Protein AF-A0A972RL47-F1 (afdb_monomer)

Secondary structure (DSSP, 8-state):
-HHHHHHHHHHHHHHHHHHHHHHHHS--SS-TTHHHHHTTS------TTSSSSHHHHHHHHHTTSS-TT--TTTHHHHHHHHHHHHT---PPPPHHHHGGGS-EEEEE-TTT-----HHHHH-TT--EE--TTS--EE-TTT-----TTSTT-TT--EEEEETTT------------------SSS----------S--PPPPP-----HHHHT-TT---HHHHHHHHHTT-HHHHHHTTGGG----SHHHHT-TT---HHHHHHHHHHHHHHHHHHHHHHHHHHHHHHHHHHHHHHHHHHHHHHHHHHHHHT--

Mean predicted aligned error: 19.14 Å

Foldseek 3Di:
DVVVVVVVVVVVVVVVVVVVCCVVVVDPPADPQLVQLLVLAPQLCLCQLVDSGSSRQSVCVVVVNDQQQSHLVSAQVSQVVNCVSVVHDRDHRPPVCPVVNQQKFKFFDQVQDQQCCQLCVQQPQSQWDDHRRTGIGGNRLSGRQNCSSQVRRPRNRMDIDGSVVVCPDPPPPPPPPPVPPPPPDDDDPPPDPPVDDDPPPQHDQPPPQQLQVQQPLNFRLVQLQVCLVVVNLVVNVVSVLVSRPLPQPSQVRGPRNDRSSVSSVVSVVVVVVVVVVVVVVVVVVVVVVVVVVVVVVVVVVVVVVVVVVVVVVVD

Structure (mmCIF, N/CA/C/O backbone):
data_AF-A0A972RL47-F1
#
_entry.id   AF-A0A972RL47-F1
#
loop_
_atom_site.group_PDB
_atom_site.id
_atom_site.type_symbol
_atom_site.label_atom_id
_atom_site.label_alt_id
_atom_site.label_comp_id
_atom_site.label_asym_id
_atom_site.label_entity_id
_atom_site.label_seq_id
_atom_site.pdbx_PDB_ins_code
_atom_site.Cartn_x
_atom_site.Cartn_y
_atom_site.Cartn_z
_atom_site.occupancy
_atom_site.B_iso_or_equiv
_atom_site.auth_seq_id
_atom_site.auth_comp_id
_atom_site.auth_asym_id
_atom_site.auth_atom_id
_atom_site.pdbx_PDB_model_num
ATOM 1 N N . MET A 1 1 ? -21.533 26.761 -53.928 1.00 78.56 1 MET A N 1
ATOM 2 C CA . MET A 1 1 ? -21.867 25.496 -53.237 1.00 78.56 1 MET A CA 1
ATOM 3 C C . MET A 1 1 ? -21.019 24.342 -53.756 1.00 78.56 1 MET A C 1
ATOM 5 O O . MET A 1 1 ? -20.284 23.764 -52.973 1.00 78.56 1 MET A O 1
ATOM 9 N N . LEU A 1 2 ? -21.032 24.039 -55.061 1.00 90.62 2 LEU A N 1
ATOM 10 C CA . LEU A 1 2 ? -20.187 22.964 -55.607 1.00 90.62 2 LEU A CA 1
ATOM 11 C C . LEU A 1 2 ? -18.682 23.291 -55.539 1.00 90.62 2 LEU A C 1
ATOM 13 O O . LEU A 1 2 ? -17.880 22.469 -55.113 1.00 90.62 2 LEU A O 1
ATOM 17 N N . SER A 1 3 ? -18.308 24.529 -55.866 1.00 90.44 3 SER A N 1
ATOM 18 C CA . SER A 1 3 ? -16.925 25.022 -55.807 1.00 90.44 3 SER A CA 1
ATOM 19 C C . SER A 1 3 ? -16.321 24.974 -54.398 1.00 90.44 3 SER A C 1
ATOM 21 O O . SER A 1 3 ? -15.174 24.576 -54.236 1.00 90.44 3 SER A O 1
ATOM 23 N N . THR A 1 4 ? -17.097 25.303 -53.364 1.00 93.12 4 THR A N 1
ATOM 24 C CA . THR A 1 4 ? -16.659 25.222 -51.960 1.00 93.12 4 THR A CA 1
ATOM 25 C C . THR A 1 4 ? -16.432 23.783 -51.505 1.00 93.12 4 THR A C 1
ATOM 27 O O . THR A 1 4 ? -15.460 23.517 -50.807 1.00 93.12 4 THR A O 1
ATOM 30 N N . ILE A 1 5 ? -17.281 22.845 -51.939 1.00 94.12 5 ILE A N 1
ATOM 31 C CA . ILE A 1 5 ? -17.119 21.420 -51.622 1.00 94.12 5 ILE A CA 1
ATOM 32 C C . ILE A 1 5 ? -15.830 20.889 -52.259 1.00 94.12 5 ILE A C 1
ATOM 34 O O . ILE A 1 5 ? -15.018 20.288 -51.566 1.00 94.12 5 ILE A O 1
ATOM 38 N N . ILE A 1 6 ? -15.591 21.198 -53.539 1.00 96.06 6 ILE A N 1
ATOM 39 C CA . ILE A 1 6 ? -14.388 20.759 -54.265 1.00 96.06 6 ILE A CA 1
ATOM 40 C C . ILE A 1 6 ? -13.106 21.253 -53.580 1.00 96.06 6 ILE A C 1
ATOM 42 O O . ILE A 1 6 ? -12.172 20.475 -53.387 1.00 96.06 6 ILE A O 1
ATOM 46 N N . VAL A 1 7 ? -13.064 22.524 -53.172 1.00 96.25 7 VAL A N 1
ATOM 47 C CA . VAL A 1 7 ? -11.886 23.108 -52.509 1.00 96.25 7 VAL A CA 1
ATOM 48 C C . VAL A 1 7 ? -11.605 22.435 -51.163 1.00 96.25 7 VAL A C 1
ATOM 50 O O . VAL A 1 7 ? -10.457 22.097 -50.879 1.00 96.25 7 VAL A O 1
ATOM 53 N N . ILE A 1 8 ? -12.639 22.184 -50.353 1.00 95.38 8 ILE A N 1
ATOM 54 C CA . ILE A 1 8 ? -12.482 21.519 -49.050 1.00 95.38 8 ILE A CA 1
ATOM 55 C C . ILE A 1 8 ? -12.015 20.070 -49.232 1.00 95.38 8 ILE A C 1
ATOM 57 O O . ILE A 1 8 ? -11.116 19.625 -48.520 1.00 95.38 8 ILE A O 1
ATOM 61 N N . THR A 1 9 ? -12.568 19.340 -50.206 1.00 95.56 9 THR A N 1
ATOM 62 C CA . THR A 1 9 ? -12.157 17.958 -50.489 1.00 95.56 9 THR A CA 1
ATOM 63 C C . THR A 1 9 ? -10.699 17.881 -50.946 1.00 95.56 9 THR A C 1
ATOM 65 O O . THR A 1 9 ? -9.958 17.023 -50.470 1.00 95.56 9 THR A O 1
ATOM 68 N N . LEU A 1 10 ? -10.249 18.797 -51.810 1.00 96.62 10 LEU A N 1
ATOM 69 C CA . LEU A 1 10 ? -8.854 18.839 -52.264 1.00 96.62 10 LEU A CA 1
ATOM 70 C C . LEU A 1 10 ? -7.881 19.175 -51.128 1.00 96.62 10 LEU A C 1
ATOM 72 O O . LEU A 1 10 ? -6.841 18.529 -51.014 1.00 96.62 10 LEU A O 1
ATOM 76 N N . LEU A 1 11 ? -8.228 20.130 -50.258 1.00 96.44 11 LEU A N 1
ATOM 77 C CA . LEU A 1 11 ? -7.427 20.447 -49.071 1.00 96.44 11 LEU A CA 1
ATOM 78 C C . LEU A 1 11 ? -7.338 19.255 -48.114 1.00 96.44 11 LEU A C 1
ATOM 80 O O . LEU A 1 11 ? -6.252 18.949 -47.631 1.00 96.44 11 LEU A O 1
ATOM 84 N N . ALA A 1 12 ? -8.442 18.542 -47.877 1.00 96.19 12 ALA A N 1
ATOM 85 C CA . ALA A 1 12 ? -8.447 17.360 -47.018 1.00 96.19 12 ALA A CA 1
ATOM 86 C C . ALA A 1 12 ? -7.545 16.240 -47.563 1.00 96.19 12 ALA A C 1
ATOM 88 O O . ALA A 1 12 ? -6.789 15.637 -46.803 1.00 96.19 12 ALA A O 1
ATOM 89 N N . ILE A 1 13 ? -7.571 15.997 -48.879 1.00 96.69 13 ILE A N 1
ATOM 90 C CA . ILE A 1 13 ? -6.686 15.019 -49.529 1.00 96.69 13 ILE A CA 1
ATOM 91 C C . ILE A 1 13 ? -5.225 15.472 -49.429 1.00 96.69 13 ILE A C 1
ATOM 93 O O . ILE A 1 13 ? -4.355 14.676 -49.077 1.00 96.69 13 ILE A O 1
ATOM 97 N N . LEU A 1 14 ? -4.940 16.752 -49.681 1.00 96.81 14 LEU A N 1
ATOM 98 C CA . LEU A 1 14 ? -3.590 17.305 -49.576 1.00 96.81 14 LEU A CA 1
ATOM 99 C C . LEU A 1 14 ? -3.027 17.151 -48.155 1.00 96.81 14 LEU A C 1
ATOM 101 O O . LEU A 1 14 ? -1.952 16.586 -47.980 1.00 96.81 14 LEU A O 1
ATOM 105 N N . PHE A 1 15 ? -3.760 17.576 -47.125 1.00 96.06 15 PHE A N 1
ATOM 106 C CA . PHE A 1 15 ? -3.306 17.422 -45.741 1.00 96.06 15 PHE A CA 1
ATOM 107 C C . PHE A 1 15 ? -3.227 15.955 -45.308 1.00 96.06 15 PHE A C 1
ATOM 109 O O . PHE A 1 15 ? -2.266 15.573 -44.647 1.00 96.06 15 PHE A O 1
ATOM 116 N N . GLY A 1 16 ? -4.180 15.113 -45.717 1.00 95.31 16 GLY A N 1
ATOM 117 C CA . GLY A 1 16 ? -4.156 13.679 -45.423 1.00 95.31 16 GLY A CA 1
ATOM 118 C C . GLY A 1 16 ? -2.941 12.979 -46.035 1.00 95.31 16 GLY A C 1
ATOM 119 O O . GLY A 1 16 ? -2.272 12.191 -45.364 1.00 95.31 16 GLY A O 1
ATOM 120 N N . THR A 1 17 ? -2.604 13.306 -47.286 1.00 94.75 17 THR A N 1
ATOM 121 C CA . THR A 1 17 ? -1.405 12.773 -47.951 1.00 94.75 17 THR A CA 1
ATOM 122 C C . THR A 1 17 ? -0.119 13.276 -47.307 1.00 94.75 17 THR A C 1
ATOM 124 O O . THR A 1 17 ? 0.762 12.464 -47.033 1.00 94.75 17 THR A O 1
ATOM 127 N N . ILE A 1 18 ? -0.027 14.567 -46.973 1.00 94.00 18 ILE A N 1
ATOM 128 C CA . ILE A 1 18 ? 1.124 15.131 -46.253 1.00 94.00 18 ILE A CA 1
ATOM 129 C C . ILE A 1 18 ? 1.314 14.437 -44.900 1.00 94.00 18 ILE A C 1
ATOM 131 O O . ILE A 1 18 ? 2.427 14.019 -44.589 1.00 94.00 18 ILE A O 1
ATOM 135 N N . LEU A 1 19 ? 0.246 14.253 -44.118 1.00 90.75 19 LEU A N 1
ATOM 136 C CA . LEU A 1 19 ? 0.314 13.580 -42.817 1.00 90.75 19 LEU A CA 1
ATOM 137 C C . LEU A 1 19 ? 0.701 12.102 -42.948 1.00 90.75 19 LEU A C 1
ATOM 139 O O . LEU A 1 19 ? 1.511 11.614 -42.167 1.00 90.75 19 LEU A O 1
ATOM 143 N N . THR A 1 20 ? 0.185 11.401 -43.959 1.00 88.88 20 THR A N 1
ATOM 144 C CA . THR A 1 20 ? 0.534 9.992 -44.214 1.00 88.88 20 THR A CA 1
ATOM 145 C C . THR A 1 20 ? 1.999 9.842 -44.631 1.00 88.88 20 THR A C 1
ATOM 147 O O . THR A 1 20 ? 2.696 8.936 -44.170 1.00 88.88 20 THR A O 1
ATOM 150 N N . VAL A 1 21 ? 2.505 10.748 -45.472 1.00 87.50 21 VAL A N 1
ATOM 151 C CA . VAL A 1 21 ? 3.921 10.773 -45.860 1.00 87.50 21 VAL A CA 1
ATOM 152 C C . VAL A 1 21 ? 4.799 11.136 -44.665 1.00 87.50 21 VAL A C 1
ATOM 154 O O . VAL A 1 21 ? 5.800 10.467 -44.437 1.00 87.50 21 VAL A O 1
ATOM 157 N N . ALA A 1 22 ? 4.416 12.127 -43.859 1.0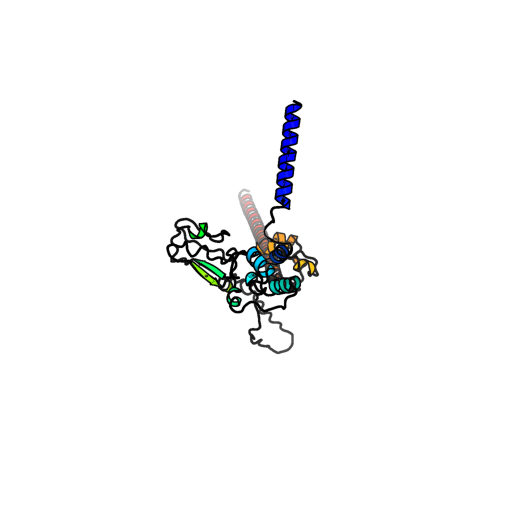0 82.94 22 ALA A N 1
ATOM 158 C CA . ALA A 1 22 ? 5.147 12.494 -42.649 1.00 82.94 22 ALA A CA 1
ATOM 159 C C . ALA A 1 22 ? 5.213 11.324 -41.652 1.00 82.94 22 ALA A C 1
ATOM 161 O O . ALA A 1 22 ? 6.298 10.992 -41.190 1.00 82.94 22 ALA A O 1
ATOM 162 N N . ALA A 1 23 ? 4.099 10.635 -41.396 1.00 73.69 23 ALA A N 1
ATOM 163 C CA . ALA A 1 23 ? 4.042 9.501 -40.471 1.00 73.69 23 ALA A CA 1
ATOM 164 C C . ALA A 1 23 ? 4.842 8.269 -40.939 1.00 73.69 23 ALA A C 1
ATOM 166 O O . ALA A 1 23 ? 5.258 7.462 -40.116 1.00 73.69 23 ALA A O 1
ATOM 167 N N . THR A 1 24 ? 5.059 8.110 -42.250 1.00 75.06 24 THR A N 1
ATOM 168 C CA . THR A 1 24 ? 5.816 6.976 -42.816 1.00 75.06 24 THR A CA 1
ATOM 169 C C . THR A 1 24 ? 7.278 7.302 -43.122 1.00 75.06 24 THR A C 1
ATOM 171 O O . THR A 1 24 ? 8.097 6.389 -43.205 1.00 75.06 24 THR A O 1
ATOM 174 N N . ARG A 1 25 ? 7.627 8.581 -43.315 1.00 74.12 25 ARG A N 1
ATOM 175 C CA . ARG A 1 25 ? 8.983 9.030 -43.683 1.00 74.12 25 ARG A CA 1
ATOM 176 C C . ARG A 1 25 ? 9.750 9.691 -42.544 1.00 74.12 25 ARG A C 1
ATOM 178 O O . ARG A 1 25 ? 10.969 9.774 -42.655 1.00 74.12 25 ARG A O 1
ATOM 185 N N . LEU A 1 26 ? 9.081 10.167 -41.492 1.00 61.72 26 LEU A N 1
ATOM 186 C CA . LEU A 1 26 ? 9.747 10.638 -40.281 1.00 61.72 26 LEU A CA 1
ATOM 187 C C . LEU A 1 26 ? 9.942 9.430 -39.355 1.00 61.72 26 LEU A C 1
ATOM 189 O O . LEU A 1 26 ? 8.959 8.938 -38.799 1.00 61.72 26 LEU A O 1
ATOM 193 N N . PRO A 1 27 ? 11.170 8.904 -39.215 1.00 53.16 27 PRO A N 1
ATOM 194 C CA . PRO A 1 27 ? 11.426 7.806 -38.299 1.00 53.16 27 PRO A CA 1
ATOM 195 C C . PRO A 1 27 ? 11.107 8.271 -36.876 1.00 53.16 27 PRO A C 1
ATOM 197 O O . PRO A 1 27 ? 11.697 9.228 -36.376 1.00 53.16 27 PRO A O 1
ATOM 200 N N . VAL A 1 28 ? 10.170 7.591 -36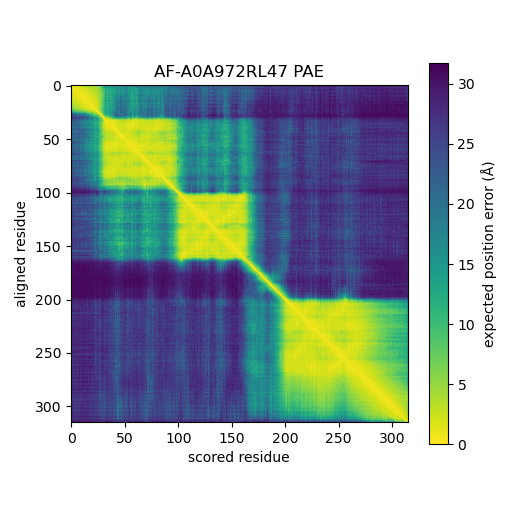.218 1.00 56.38 28 VAL A N 1
ATOM 201 C CA . VAL A 1 28 ? 10.059 7.648 -34.760 1.00 56.38 28 VAL A CA 1
ATOM 202 C C . VAL A 1 28 ? 11.393 7.124 -34.222 1.00 56.38 28 VAL A C 1
ATOM 204 O O . VAL A 1 28 ? 11.835 6.052 -34.630 1.00 56.38 28 VAL A O 1
ATOM 207 N N . ALA A 1 29 ? 12.088 7.914 -33.401 1.00 49.12 29 ALA A N 1
ATOM 208 C CA . ALA A 1 29 ? 13.407 7.564 -32.881 1.00 49.12 29 ALA A CA 1
ATOM 209 C C . ALA A 1 29 ? 13.319 6.262 -32.068 1.00 49.12 29 ALA A C 1
ATOM 211 O O . ALA A 1 29 ? 12.800 6.263 -30.957 1.00 49.12 29 ALA A O 1
ATOM 212 N N . GLY A 1 30 ? 13.746 5.146 -32.661 1.00 54.50 30 GLY A N 1
ATOM 213 C CA . GLY A 1 30 ? 13.706 3.806 -32.076 1.00 54.50 30 GLY A CA 1
ATOM 214 C C . GLY A 1 30 ? 13.306 2.770 -33.124 1.00 54.50 30 GLY A C 1
ATOM 215 O O . GLY A 1 30 ? 12.176 2.748 -33.597 1.00 54.50 30 GLY A O 1
ATOM 216 N N . GLY A 1 31 ? 14.242 1.914 -33.536 1.00 67.56 31 GLY A N 1
ATOM 217 C CA . GLY A 1 31 ? 13.894 0.752 -34.354 1.00 67.56 31 GLY A CA 1
ATOM 218 C C . GLY A 1 31 ? 13.080 -0.272 -33.545 1.00 67.56 31 GLY A C 1
ATOM 219 O O . GLY A 1 31 ? 13.140 -0.260 -32.316 1.00 67.56 31 GLY A O 1
ATOM 220 N N . PRO A 1 32 ? 12.439 -1.266 -34.191 1.00 79.50 32 PRO A N 1
ATOM 221 C CA . PRO A 1 32 ? 11.650 -2.307 -33.511 1.00 79.50 32 PRO A CA 1
ATOM 222 C C . PRO A 1 32 ? 12.462 -3.165 -32.520 1.00 79.50 32 PRO A C 1
ATOM 224 O O . PRO A 1 32 ? 11.910 -3.976 -31.778 1.00 79.50 32 PRO A O 1
ATOM 227 N N . ARG A 1 33 ? 13.795 -3.044 -32.521 1.00 86.19 33 ARG A N 1
ATOM 228 C CA . ARG A 1 33 ? 14.680 -3.629 -31.507 1.00 86.19 33 ARG A CA 1
ATOM 229 C C . ARG A 1 33 ? 14.734 -2.770 -30.238 1.00 86.19 33 ARG A C 1
ATOM 231 O O . ARG A 1 33 ? 14.601 -3.329 -29.159 1.00 86.19 33 ARG A O 1
ATOM 238 N N . VAL A 1 34 ? 14.857 -1.449 -30.374 1.00 90.56 34 VAL A N 1
ATOM 239 C CA . VAL A 1 34 ? 14.890 -0.496 -29.250 1.00 90.56 34 VAL A CA 1
ATOM 240 C C . VAL A 1 34 ? 13.585 -0.558 -28.471 1.00 90.56 34 VAL A C 1
ATOM 242 O O . VAL A 1 34 ? 13.624 -0.716 -27.260 1.00 90.56 34 VAL A O 1
ATOM 245 N N . ASP A 1 35 ? 12.436 -0.534 -29.153 1.00 89.81 35 ASP A N 1
ATOM 246 C CA . ASP A 1 35 ? 11.135 -0.547 -28.469 1.00 89.81 35 ASP A CA 1
ATOM 247 C C . ASP A 1 35 ? 10.912 -1.840 -27.662 1.00 89.81 35 ASP A C 1
ATOM 249 O O . ASP A 1 35 ? 10.296 -1.818 -26.599 1.00 89.81 35 ASP A O 1
ATOM 253 N N . ARG A 1 36 ? 11.447 -2.976 -28.135 1.00 89.25 36 ARG A N 1
ATOM 254 C CA . ARG A 1 36 ? 11.386 -4.250 -27.399 1.00 89.25 36 ARG A CA 1
ATOM 255 C C . ARG A 1 36 ? 12.272 -4.250 -26.158 1.00 89.25 36 ARG A C 1
ATOM 257 O O . ARG A 1 36 ? 11.879 -4.826 -25.153 1.00 89.25 36 ARG A O 1
ATOM 264 N N . ILE A 1 37 ? 13.442 -3.621 -26.234 1.00 93.75 37 ILE A N 1
ATOM 265 C CA . ILE A 1 37 ? 14.350 -3.475 -25.092 1.00 93.75 37 ILE A CA 1
ATOM 266 C C . ILE A 1 37 ? 13.753 -2.498 -24.072 1.00 93.75 37 ILE A C 1
ATOM 268 O O . ILE A 1 37 ? 13.694 -2.812 -22.889 1.00 93.75 37 ILE A O 1
ATOM 272 N N . ASP A 1 38 ? 13.260 -1.345 -24.530 1.00 93.50 38 ASP A N 1
ATOM 273 C CA . ASP A 1 38 ? 12.638 -0.322 -23.684 1.00 93.50 38 ASP A CA 1
ATOM 274 C C . ASP A 1 38 ? 11.441 -0.902 -22.915 1.00 93.50 38 ASP A C 1
ATOM 276 O O . ASP A 1 38 ? 11.330 -0.719 -21.707 1.00 93.50 38 ASP A O 1
ATOM 280 N N . ALA A 1 39 ? 10.609 -1.722 -23.565 1.00 92.31 39 ALA A N 1
ATOM 281 C CA . ALA A 1 39 ? 9.479 -2.390 -22.918 1.00 92.31 39 ALA A CA 1
ATOM 282 C C . ALA A 1 39 ? 9.863 -3.352 -21.773 1.00 92.31 39 ALA A C 1
ATOM 284 O O . ALA A 1 39 ? 9.017 -3.631 -20.924 1.00 92.31 39 ALA A O 1
ATOM 285 N N . LEU A 1 40 ? 11.098 -3.867 -21.749 1.00 92.94 40 LEU A N 1
ATOM 286 C CA . LEU A 1 40 ? 11.600 -4.726 -20.668 1.00 92.94 40 LEU A CA 1
ATOM 287 C C . LEU A 1 40 ? 12.190 -3.930 -19.498 1.00 92.94 40 LEU A C 1
ATOM 289 O O . LEU A 1 40 ? 12.346 -4.471 -18.407 1.00 92.94 40 LEU A O 1
ATOM 293 N N . LEU A 1 41 ? 12.521 -2.655 -19.702 1.00 93.44 41 LEU A N 1
ATOM 294 C CA . LEU A 1 41 ? 13.061 -1.801 -18.649 1.00 93.44 41 LEU A CA 1
ATOM 295 C C . LEU A 1 41 ? 11.961 -1.368 -17.664 1.00 93.44 41 LEU A C 1
ATOM 297 O O . LEU A 1 41 ? 10.796 -1.249 -18.041 1.00 93.44 41 LEU A O 1
ATOM 301 N N . PRO A 1 42 ? 12.309 -1.038 -16.406 1.00 88.38 42 PRO A N 1
ATOM 302 C CA . PRO A 1 42 ? 11.332 -0.707 -15.363 1.00 88.38 42 PRO A CA 1
ATOM 303 C C . PRO A 1 42 ? 10.630 0.651 -15.550 1.00 88.38 42 PRO A C 1
ATOM 305 O O . PRO A 1 42 ? 9.795 1.020 -14.728 1.00 88.38 42 PRO A O 1
ATOM 308 N N . GLN A 1 43 ? 10.968 1.414 -16.598 1.00 91.12 43 GLN A N 1
ATOM 309 C CA . GLN A 1 43 ? 10.348 2.701 -16.952 1.00 91.12 43 GLN A CA 1
ATOM 310 C C . GLN A 1 43 ? 10.369 3.762 -15.833 1.00 91.12 43 GLN A C 1
ATOM 312 O O . GLN A 1 43 ? 9.551 4.678 -15.812 1.00 91.12 43 GLN A O 1
ATOM 317 N N . THR A 1 44 ? 11.334 3.681 -14.910 1.00 83.12 44 THR A N 1
ATOM 318 C CA . THR A 1 44 ? 11.454 4.613 -13.774 1.00 83.12 44 THR A CA 1
ATOM 319 C C . THR A 1 44 ? 12.104 5.947 -14.133 1.00 83.12 44 THR A C 1
ATOM 321 O O . THR A 1 44 ? 12.019 6.883 -13.345 1.00 83.12 44 THR A O 1
ATOM 324 N N . GLN A 1 45 ? 12.775 6.043 -15.288 1.00 85.88 45 GLN A N 1
ATOM 325 C CA . GLN A 1 45 ? 13.490 7.244 -15.751 1.00 85.88 45 GLN A CA 1
ATOM 326 C C . GLN A 1 45 ? 14.465 7.844 -14.716 1.00 85.88 45 GLN A C 1
ATOM 328 O O . GLN A 1 45 ? 14.712 9.045 -14.698 1.00 85.88 45 GLN A O 1
ATOM 333 N N . CYS A 1 46 ? 15.026 7.006 -13.839 1.00 82.62 46 CYS A N 1
ATOM 334 C CA . CYS A 1 46 ? 15.812 7.446 -12.680 1.00 82.62 46 CYS A CA 1
ATOM 335 C C . CYS A 1 46 ? 17.272 7.823 -12.988 1.00 82.62 46 CYS A C 1
ATOM 337 O O . CYS A 1 46 ? 17.933 8.424 -12.148 1.00 82.62 46 CYS A O 1
ATOM 339 N N . GLY A 1 47 ? 17.797 7.417 -14.146 1.00 85.81 47 GLY A N 1
ATOM 340 C CA . GLY A 1 47 ? 19.168 7.697 -14.585 1.00 85.81 47 GLY A CA 1
ATOM 341 C C . GLY A 1 47 ? 20.298 7.055 -13.773 1.00 85.81 47 GLY A C 1
ATOM 342 O O . GLY A 1 47 ? 21.464 7.356 -14.007 1.00 85.81 47 GLY A O 1
ATOM 343 N N . GLN A 1 48 ? 19.986 6.129 -12.862 1.00 82.88 48 GLN A N 1
ATOM 344 C CA . GLN A 1 48 ? 20.984 5.434 -12.031 1.00 82.88 48 GLN A CA 1
ATOM 345 C C . GLN A 1 48 ? 21.978 4.593 -12.847 1.00 82.88 48 GLN A C 1
ATOM 347 O O . GLN A 1 48 ? 23.082 4.332 -12.389 1.00 82.88 48 GLN A O 1
ATOM 352 N N . CYS A 1 49 ? 21.599 4.203 -14.065 1.00 84.94 49 CYS A N 1
ATOM 353 C CA . CYS A 1 49 ? 22.458 3.499 -15.016 1.00 84.94 49 CYS A CA 1
ATOM 354 C C . CYS A 1 49 ? 23.422 4.418 -15.791 1.00 84.94 49 CYS A C 1
ATOM 356 O O . CYS A 1 49 ? 24.114 3.948 -16.687 1.00 84.94 49 CYS A O 1
ATOM 358 N N . GLY A 1 50 ? 23.432 5.730 -15.519 1.00 85.19 50 GLY A N 1
ATOM 359 C CA . GLY A 1 50 ? 24.257 6.714 -16.233 1.00 85.19 50 GLY A CA 1
ATOM 360 C C . GLY A 1 50 ? 23.644 7.257 -17.532 1.00 85.19 50 GLY A C 1
ATOM 361 O O . GLY A 1 50 ? 24.221 8.144 -18.158 1.00 85.19 50 GLY A O 1
ATOM 362 N N . HIS A 1 51 ? 22.460 6.781 -17.929 1.00 90.31 51 HIS A N 1
ATOM 363 C CA . HIS A 1 51 ? 21.712 7.291 -19.083 1.00 90.31 51 HIS A CA 1
ATOM 364 C C . HIS A 1 51 ? 20.588 8.243 -18.657 1.00 90.31 51 HIS A C 1
ATOM 366 O O . HIS A 1 51 ? 20.049 8.128 -17.564 1.00 90.31 51 HIS A O 1
ATOM 372 N N . ALA A 1 52 ? 20.160 9.147 -19.546 1.00 85.44 52 ALA A N 1
ATOM 373 C CA . ALA A 1 52 ? 19.087 10.109 -19.254 1.00 85.44 52 ALA A CA 1
ATOM 374 C C . ALA A 1 52 ? 17.701 9.469 -18.994 1.00 85.44 52 ALA A C 1
ATOM 376 O O . ALA A 1 52 ? 16.785 10.149 -18.542 1.00 85.44 52 ALA A O 1
ATOM 377 N N . GLY A 1 53 ? 17.533 8.174 -19.283 1.00 88.50 53 GLY A N 1
ATOM 378 C CA . GLY A 1 53 ? 16.305 7.418 -19.044 1.00 88.50 53 GLY A CA 1
ATOM 379 C C . GLY A 1 53 ? 16.374 6.002 -19.622 1.00 88.50 53 GLY A C 1
ATOM 380 O O . GLY A 1 53 ? 17.396 5.593 -20.177 1.00 88.50 53 GLY A O 1
ATOM 381 N N . CYS A 1 54 ? 15.264 5.271 -19.531 1.00 92.44 54 CYS A N 1
ATOM 382 C CA . CYS A 1 54 ? 15.108 3.914 -20.049 1.00 92.44 54 CYS A CA 1
ATOM 383 C C . CYS A 1 54 ? 15.273 3.857 -21.573 1.00 92.44 54 CYS A C 1
ATOM 385 O O . CYS A 1 54 ? 16.061 3.048 -22.052 1.00 92.44 54 CYS A O 1
ATOM 387 N N . ARG A 1 55 ? 14.649 4.767 -22.335 1.00 92.88 55 ARG A N 1
ATOM 388 C CA . ARG A 1 55 ? 14.757 4.760 -23.805 1.00 92.88 55 ARG A CA 1
ATOM 389 C C . ARG A 1 55 ? 16.187 5.027 -24.310 1.00 92.88 55 ARG A C 1
ATOM 391 O O . ARG A 1 55 ? 16.668 4.224 -25.104 1.00 92.88 55 ARG A O 1
ATOM 398 N N . PRO A 1 56 ? 16.924 6.046 -23.821 1.00 92.88 56 PRO A N 1
ATOM 399 C CA . PRO A 1 56 ? 18.337 6.217 -24.177 1.00 92.88 56 PRO A CA 1
ATOM 400 C C . PRO A 1 56 ? 19.220 5.018 -23.802 1.00 92.88 56 PRO A C 1
ATOM 402 O O . PRO A 1 56 ? 20.149 4.681 -24.531 1.00 92.88 56 PRO A O 1
ATOM 405 N N . TYR A 1 57 ? 18.925 4.345 -22.684 1.00 93.12 57 TYR A N 1
ATOM 406 C CA . TYR A 1 57 ? 19.624 3.115 -22.309 1.00 93.12 57 TYR A CA 1
ATOM 407 C C . TYR A 1 57 ? 19.288 1.955 -23.264 1.00 93.12 57 TYR A C 1
ATOM 409 O O . TYR A 1 57 ? 20.178 1.225 -23.695 1.00 93.12 57 TYR A O 1
ATOM 417 N N . ALA A 1 58 ? 18.024 1.832 -23.678 1.00 94.06 58 ALA A N 1
ATOM 418 C CA . ALA A 1 58 ? 17.585 0.868 -24.683 1.00 94.06 58 ALA A CA 1
ATOM 419 C C . ALA A 1 58 ? 18.243 1.092 -26.052 1.00 94.06 58 ALA A C 1
ATOM 421 O O . ALA A 1 58 ? 18.614 0.128 -26.720 1.00 94.06 58 ALA A O 1
ATOM 422 N N . GLU A 1 59 ? 18.429 2.347 -26.462 1.00 92.75 59 GLU A N 1
ATOM 423 C CA . GLU A 1 59 ? 19.150 2.712 -27.688 1.00 92.75 59 GLU A CA 1
ATOM 424 C C . GLU A 1 59 ? 20.635 2.343 -27.609 1.00 92.75 59 GLU A C 1
ATOM 426 O O . GLU A 1 59 ? 21.179 1.783 -28.567 1.00 92.75 59 GLU A O 1
ATOM 431 N N . ALA A 1 60 ? 21.274 2.595 -26.462 1.00 92.25 60 ALA A N 1
ATOM 432 C CA . ALA A 1 60 ? 22.664 2.222 -26.224 1.00 92.25 60 ALA A CA 1
ATOM 433 C C . ALA A 1 60 ? 22.855 0.697 -26.249 1.00 92.25 60 ALA A C 1
ATOM 435 O O . ALA A 1 60 ? 23.768 0.214 -26.915 1.00 92.25 60 ALA A O 1
ATOM 436 N N . MET A 1 61 ? 21.953 -0.071 -25.625 1.00 92.62 61 MET A N 1
ATOM 437 C CA . MET A 1 61 ? 21.962 -1.539 -25.697 1.00 92.62 61 MET A CA 1
ATOM 438 C C . MET A 1 61 ? 21.688 -2.056 -27.115 1.00 92.62 61 MET A C 1
ATOM 440 O O . MET A 1 61 ? 22.341 -2.985 -27.575 1.00 92.62 61 MET A O 1
ATOM 444 N N . ALA A 1 62 ? 20.748 -1.452 -27.851 1.00 91.06 62 ALA A N 1
ATOM 445 C CA . ALA A 1 62 ? 20.455 -1.851 -29.231 1.00 91.06 62 ALA A CA 1
ATOM 446 C C . ALA A 1 62 ? 21.624 -1.601 -30.197 1.00 91.06 62 ALA A C 1
ATOM 448 O O . ALA A 1 62 ? 21.679 -2.240 -31.251 1.00 91.06 62 ALA A O 1
ATOM 449 N N . SER A 1 63 ? 22.500 -0.657 -29.841 1.00 89.00 63 SER A N 1
ATOM 450 C CA . SER A 1 63 ? 23.678 -0.241 -30.607 1.00 89.00 63 SER A CA 1
ATOM 451 C C . SER A 1 63 ? 24.980 -0.864 -30.089 1.00 89.00 63 SER A C 1
ATOM 453 O O . SER A 1 63 ? 26.048 -0.427 -30.511 1.00 89.00 63 SER A O 1
ATOM 455 N N . ASP A 1 64 ? 24.900 -1.831 -29.167 1.00 87.06 64 ASP A N 1
ATOM 456 C CA . ASP A 1 64 ? 26.040 -2.501 -28.522 1.00 87.06 64 ASP A CA 1
ATOM 457 C C . ASP A 1 64 ? 27.016 -1.531 -27.809 1.00 87.06 64 ASP A C 1
ATOM 459 O O . ASP A 1 64 ? 28.210 -1.791 -27.684 1.00 87.06 64 ASP A O 1
ATOM 463 N N . GLN A 1 65 ? 26.507 -0.385 -27.337 1.00 87.88 65 GLN A N 1
ATOM 464 C CA . GLN A 1 65 ? 27.262 0.658 -26.623 1.00 87.88 65 GLN A CA 1
ATOM 465 C C . GLN A 1 65 ? 27.097 0.595 -25.098 1.00 87.88 65 GLN A C 1
ATOM 467 O O . GLN A 1 65 ? 27.773 1.332 -24.382 1.00 87.88 65 GLN A O 1
ATOM 472 N N . ALA A 1 66 ? 26.198 -0.251 -24.595 1.00 89.69 66 ALA A N 1
ATOM 473 C CA . ALA A 1 66 ? 25.970 -0.448 -23.168 1.00 89.69 66 ALA A CA 1
ATOM 474 C C . ALA A 1 66 ? 25.668 -1.919 -22.859 1.00 89.69 66 ALA A C 1
ATOM 476 O O . ALA A 1 66 ? 24.987 -2.594 -23.632 1.00 89.69 66 ALA A O 1
ATOM 477 N N . ASP A 1 67 ? 26.153 -2.396 -21.713 1.00 92.00 67 ASP A N 1
ATOM 478 C CA . ASP A 1 67 ? 25.858 -3.736 -21.208 1.00 92.00 67 ASP A CA 1
ATOM 479 C C . ASP A 1 67 ? 24.449 -3.809 -20.577 1.00 92.00 67 ASP A C 1
ATOM 481 O O . ASP A 1 67 ? 23.877 -2.805 -20.142 1.00 92.00 67 ASP A O 1
ATOM 485 N N . ILE A 1 68 ? 23.892 -5.022 -20.489 1.00 91.44 68 ILE A N 1
ATOM 486 C CA . ILE A 1 68 ? 22.538 -5.300 -19.958 1.00 91.44 68 ILE A CA 1
ATOM 487 C C . ILE A 1 68 ? 22.423 -5.223 -18.428 1.00 91.44 68 ILE A C 1
ATOM 489 O O . ILE A 1 68 ? 21.318 -5.221 -17.892 1.00 91.44 68 ILE A O 1
ATOM 493 N N . ASN A 1 69 ? 23.548 -5.189 -17.715 1.00 91.62 69 ASN A N 1
ATOM 494 C CA . ASN A 1 69 ? 23.634 -5.307 -16.258 1.00 91.62 69 ASN A CA 1
ATOM 495 C C . ASN A 1 69 ? 23.843 -3.958 -15.551 1.00 91.62 69 ASN A C 1
ATOM 497 O O . ASN A 1 69 ? 24.395 -3.913 -14.453 1.00 91.62 69 ASN A O 1
ATOM 501 N N . LEU A 1 70 ? 23.404 -2.859 -16.170 1.00 90.62 70 LEU A N 1
ATOM 502 C CA . LEU A 1 70 ? 23.602 -1.503 -15.649 1.00 90.62 70 LEU A CA 1
ATOM 503 C C . LEU A 1 70 ? 22.346 -0.912 -15.003 1.00 90.62 70 LEU A C 1
ATOM 505 O O . LEU A 1 70 ? 22.359 0.256 -14.638 1.00 90.62 70 LEU A O 1
ATOM 509 N N . CYS A 1 71 ? 21.248 -1.665 -14.869 1.00 88.31 71 CYS A N 1
ATOM 510 C CA . CYS A 1 71 ? 19.972 -1.155 -14.353 1.00 88.31 71 CYS A CA 1
ATOM 511 C C . CYS A 1 71 ? 19.664 -1.646 -12.921 1.00 88.31 71 CYS A C 1
ATOM 513 O O . CYS A 1 71 ? 18.967 -2.653 -12.769 1.00 88.31 71 CYS A O 1
ATOM 515 N N . PRO A 1 72 ? 20.083 -0.915 -11.862 1.00 84.81 72 PRO A N 1
ATOM 516 C CA . PRO A 1 72 ? 19.758 -1.246 -10.472 1.00 84.81 72 PRO A CA 1
ATOM 517 C C . PRO A 1 72 ? 18.272 -1.471 -10.178 1.00 84.81 72 PRO A C 1
ATOM 519 O O . PRO A 1 72 ? 17.954 -2.485 -9.560 1.00 84.81 72 PRO A O 1
ATOM 522 N N . PRO A 1 73 ? 17.330 -0.608 -10.627 1.00 82.88 73 PRO A N 1
ATOM 523 C CA . PRO A 1 73 ? 15.917 -0.809 -10.309 1.00 82.88 73 PRO A CA 1
ATOM 524 C C . PRO A 1 73 ? 15.311 -2.020 -11.027 1.00 82.88 73 PRO A C 1
ATOM 526 O O . PRO A 1 73 ? 14.278 -2.523 -10.595 1.00 82.88 73 PRO A O 1
ATOM 529 N N . GLY A 1 74 ? 15.923 -2.470 -12.128 1.00 83.94 74 GLY A N 1
ATOM 530 C CA . GLY A 1 74 ? 15.485 -3.652 -12.862 1.00 83.94 74 GLY A CA 1
ATOM 531 C C . GLY A 1 74 ? 15.965 -4.965 -12.235 1.00 83.94 74 GLY A C 1
ATOM 532 O O . GLY A 1 74 ? 15.257 -5.975 -12.315 1.00 83.94 74 GLY A O 1
ATOM 533 N N . GLY A 1 75 ? 17.142 -4.945 -11.604 1.00 84.75 75 GLY A N 1
ATOM 534 C CA . GLY A 1 75 ? 17.749 -6.097 -10.938 1.00 84.75 75 GLY A CA 1
ATOM 535 C C . GLY A 1 75 ? 17.920 -7.326 -11.840 1.00 84.75 75 GLY A C 1
ATOM 536 O O . GLY A 1 75 ? 17.794 -7.258 -13.065 1.00 84.75 75 GLY A O 1
ATOM 537 N N . ASP A 1 76 ? 18.164 -8.478 -11.216 1.00 86.25 76 ASP A N 1
ATOM 538 C CA . ASP A 1 76 ? 18.485 -9.732 -11.916 1.00 86.25 76 ASP A CA 1
ATOM 539 C C . ASP A 1 76 ? 17.386 -10.198 -12.881 1.00 86.25 76 ASP A C 1
ATOM 541 O O . ASP A 1 76 ? 17.679 -10.775 -13.927 1.00 86.25 76 ASP A O 1
ATOM 545 N N . ALA A 1 77 ? 16.116 -9.925 -12.559 1.00 85.56 77 ALA A N 1
ATOM 546 C CA . ALA A 1 77 ? 14.984 -10.291 -13.410 1.00 85.56 77 ALA A CA 1
ATOM 547 C C . ALA A 1 77 ? 15.036 -9.561 -14.761 1.00 85.56 77 ALA A C 1
ATOM 549 O O . ALA A 1 77 ? 14.929 -10.192 -15.810 1.00 85.56 77 ALA A O 1
ATOM 550 N N . THR A 1 78 ? 15.281 -8.248 -14.734 1.00 89.12 78 THR A N 1
ATOM 551 C CA . THR A 1 78 ? 15.394 -7.444 -15.960 1.00 89.12 78 THR A CA 1
ATOM 552 C C . THR A 1 78 ? 16.625 -7.854 -16.766 1.00 89.12 78 THR A C 1
ATOM 554 O O . THR A 1 78 ? 16.551 -7.962 -17.987 1.00 89.12 78 THR A O 1
ATOM 557 N N . ILE A 1 79 ? 17.744 -8.152 -16.096 1.00 91.81 79 ILE A N 1
ATOM 558 C CA . ILE A 1 79 ? 18.967 -8.634 -16.753 1.00 91.81 79 ILE A CA 1
ATOM 559 C C . ILE A 1 79 ? 18.706 -9.956 -17.483 1.00 91.81 79 ILE A C 1
ATOM 561 O O . ILE A 1 79 ? 19.113 -10.109 -18.634 1.00 91.81 79 ILE A O 1
ATOM 565 N N . ALA A 1 80 ? 18.006 -10.899 -16.848 1.00 90.50 80 ALA A N 1
ATOM 566 C CA . ALA A 1 80 ? 17.677 -12.185 -17.456 1.00 90.50 80 ALA A CA 1
ATOM 567 C C . ALA A 1 80 ? 16.771 -12.028 -18.690 1.00 90.50 80 ALA A C 1
ATOM 569 O O . ALA A 1 80 ? 17.022 -12.648 -19.725 1.00 90.50 80 ALA A O 1
ATOM 570 N N . ASP A 1 81 ? 15.751 -11.172 -18.613 1.00 91.19 81 ASP A N 1
ATOM 571 C CA . ASP A 1 81 ? 14.848 -10.911 -19.738 1.00 91.19 81 ASP A CA 1
ATOM 572 C C . ASP A 1 81 ? 15.578 -10.235 -20.912 1.00 91.19 81 ASP A C 1
ATOM 574 O O . ASP A 1 81 ? 15.393 -10.618 -22.072 1.00 91.19 81 ASP A O 1
ATOM 578 N N . LEU A 1 82 ? 16.470 -9.282 -20.619 1.00 93.25 82 LEU A N 1
ATOM 579 C CA . LEU A 1 82 ? 17.313 -8.622 -21.618 1.00 93.25 82 LEU A CA 1
ATOM 580 C C . LEU A 1 82 ? 18.316 -9.591 -22.260 1.00 93.25 82 LEU A C 1
ATOM 582 O O . LEU A 1 82 ? 18.466 -9.585 -23.483 1.00 93.25 82 LEU A O 1
ATOM 586 N N . ALA A 1 83 ? 18.955 -10.453 -21.465 1.00 92.25 83 ALA A N 1
ATOM 587 C CA . ALA A 1 83 ? 19.867 -11.489 -21.947 1.00 92.25 83 ALA A CA 1
ATOM 588 C C . ALA A 1 83 ? 19.166 -12.444 -22.924 1.00 92.25 83 ALA A C 1
ATOM 590 O O . ALA A 1 83 ? 19.676 -12.701 -24.015 1.00 92.2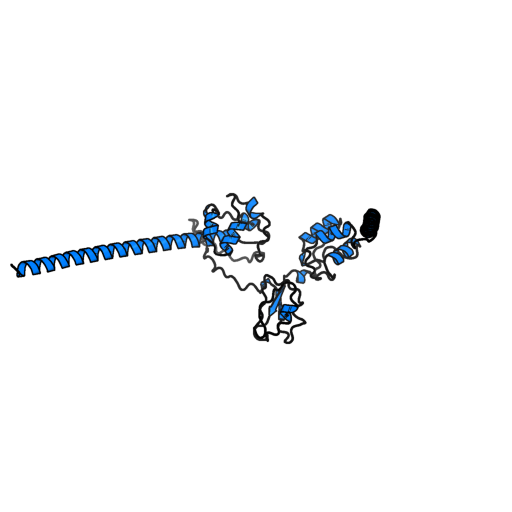5 83 ALA A O 1
ATOM 591 N N . ASN A 1 84 ? 17.956 -12.894 -22.575 1.00 92.06 84 ASN A N 1
ATOM 592 C CA . ASN A 1 84 ? 17.138 -13.753 -23.430 1.00 92.06 84 ASN A CA 1
ATOM 593 C C . ASN A 1 84 ? 16.742 -13.065 -24.745 1.00 92.06 84 ASN A C 1
ATOM 595 O O . ASN A 1 84 ? 16.760 -13.698 -25.801 1.00 92.06 84 ASN A O 1
ATOM 599 N N . LEU A 1 85 ? 16.389 -11.774 -24.701 1.00 89.12 85 LEU A N 1
ATOM 600 C CA . LEU A 1 85 ? 15.991 -11.020 -25.892 1.00 89.12 85 LEU A CA 1
ATOM 601 C C . LEU A 1 85 ? 17.173 -10.733 -26.831 1.00 89.12 85 LEU A C 1
ATOM 603 O O . LEU A 1 85 ? 17.010 -10.763 -28.053 1.00 89.12 85 LEU A O 1
ATOM 607 N N . LEU A 1 86 ? 18.340 -10.409 -26.271 1.00 87.44 86 LEU A N 1
ATOM 608 C CA . LEU A 1 86 ? 19.524 -9.991 -27.026 1.00 87.44 86 LEU A CA 1
ATOM 609 C C . LEU A 1 86 ? 20.478 -11.144 -27.356 1.00 87.44 86 LEU A C 1
ATOM 611 O O . LEU A 1 86 ? 21.383 -10.951 -28.164 1.00 87.44 86 LEU A O 1
ATOM 615 N N . GLY A 1 87 ? 20.256 -12.333 -26.788 1.00 84.81 87 GLY A N 1
ATOM 616 C CA . GLY A 1 87 ? 21.132 -13.493 -26.962 1.00 84.81 87 GLY A CA 1
ATOM 617 C C . GLY A 1 87 ? 22.493 -13.306 -26.290 1.00 84.81 87 GLY A C 1
ATOM 618 O O . GLY A 1 87 ? 23.500 -13.789 -26.800 1.00 84.81 87 GLY A O 1
ATOM 619 N N . MET A 1 88 ? 22.527 -12.563 -25.184 1.00 84.81 88 MET A N 1
ATOM 620 C CA . MET A 1 88 ? 23.743 -12.232 -24.443 1.00 84.81 88 MET A CA 1
ATOM 621 C C . MET A 1 88 ? 23.907 -13.135 -23.220 1.00 84.81 88 MET A C 1
ATOM 623 O O . MET A 1 88 ? 22.931 -13.654 -22.681 1.00 84.81 88 MET A O 1
ATOM 627 N N . GLU A 1 89 ? 25.143 -13.298 -22.750 1.00 86.75 89 GLU A N 1
ATOM 628 C CA . GLU A 1 89 ? 25.401 -13.979 -21.480 1.00 86.75 89 GLU A CA 1
ATOM 629 C C . GLU A 1 89 ? 24.893 -13.144 -20.296 1.00 86.75 89 GLU A C 1
ATOM 631 O O . GLU A 1 89 ? 25.055 -11.921 -20.259 1.00 86.75 89 GLU A O 1
ATOM 636 N N . ILE A 1 90 ? 24.287 -13.813 -19.311 1.00 88.12 90 ILE A N 1
ATOM 637 C CA . ILE A 1 90 ? 23.819 -13.17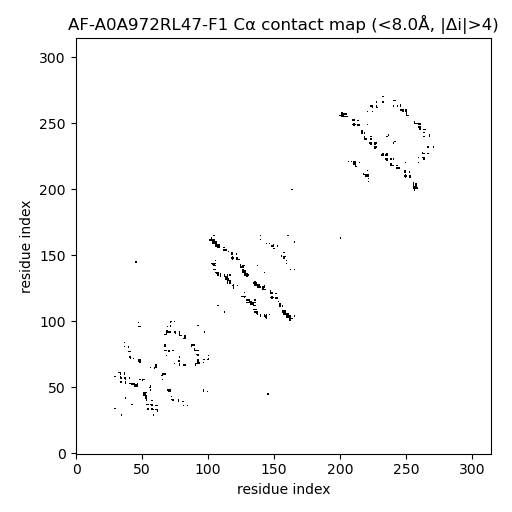6 -18.076 1.00 88.12 90 ILE A CA 1
ATOM 638 C C . ILE A 1 90 ? 25.043 -12.769 -17.250 1.00 88.12 90 ILE A C 1
ATOM 640 O O . ILE A 1 90 ? 25.784 -13.623 -16.762 1.00 88.12 90 ILE A O 1
ATOM 644 N N . LYS A 1 91 ? 25.231 -11.461 -17.074 1.00 88.25 91 LYS A N 1
ATOM 645 C CA . LYS A 1 91 ? 26.220 -10.876 -16.159 1.00 88.25 91 LYS A CA 1
ATOM 646 C C . LYS A 1 91 ? 25.516 -10.427 -14.871 1.00 88.25 91 LYS A C 1
ATOM 648 O O . LYS A 1 91 ? 24.398 -9.923 -14.970 1.00 88.25 91 LYS A O 1
ATOM 653 N N . PRO A 1 92 ? 26.129 -10.568 -13.683 1.00 85.25 92 PRO A N 1
ATOM 654 C CA . PRO A 1 92 ? 25.577 -9.983 -12.460 1.00 85.25 92 PRO A CA 1
ATOM 655 C C . PRO A 1 92 ? 25.498 -8.457 -12.590 1.00 85.25 92 PRO A C 1
ATOM 657 O O . PRO A 1 92 ? 26.257 -7.877 -13.372 1.00 85.25 92 PRO A O 1
ATOM 660 N N . LEU A 1 93 ? 24.593 -7.816 -11.843 1.00 84.19 93 LEU A N 1
ATOM 661 C CA . LEU A 1 93 ? 24.506 -6.353 -11.782 1.00 84.19 93 LEU A CA 1
ATOM 662 C C . LEU A 1 93 ? 25.896 -5.761 -11.501 1.00 84.19 93 LEU A C 1
ATOM 664 O O . LEU A 1 93 ? 26.653 -6.310 -10.702 1.00 84.19 93 LEU A O 1
ATOM 668 N N . ASP A 1 94 ? 26.252 -4.678 -12.192 1.00 79.94 94 ASP A N 1
ATOM 669 C CA . ASP A 1 94 ? 27.560 -4.049 -12.006 1.00 79.94 94 ASP A CA 1
ATOM 670 C C . ASP A 1 94 ? 27.793 -3.720 -10.520 1.00 79.94 94 ASP A C 1
ATOM 672 O O . ASP A 1 94 ? 26.991 -3.024 -9.897 1.00 79.94 94 ASP A O 1
ATOM 676 N N . ALA A 1 95 ? 28.893 -4.220 -9.952 1.00 70.62 95 ALA A N 1
ATOM 677 C CA . ALA A 1 95 ? 29.219 -4.083 -8.532 1.00 70.62 95 ALA A CA 1
ATOM 678 C C . ALA A 1 95 ? 29.373 -2.618 -8.083 1.00 70.62 95 ALA A C 1
ATOM 680 O O . ALA A 1 95 ? 29.128 -2.291 -6.922 1.00 70.62 95 ALA A O 1
ATOM 681 N N . SER A 1 96 ? 29.728 -1.708 -8.999 1.00 70.19 96 SER A N 1
ATOM 682 C CA . SER A 1 96 ? 29.737 -0.263 -8.725 1.00 70.19 96 SER A CA 1
ATOM 683 C C . SER A 1 96 ? 28.327 0.320 -8.552 1.00 70.19 96 SER A C 1
ATOM 685 O O . SER A 1 96 ? 28.159 1.377 -7.945 1.00 70.19 96 SER A O 1
ATOM 687 N N . LEU A 1 97 ? 27.311 -0.398 -9.035 1.00 64.94 97 LEU A N 1
ATOM 688 C CA . LEU A 1 97 ? 25.895 -0.055 -8.980 1.00 64.94 97 LEU A CA 1
ATOM 689 C C . LEU A 1 97 ? 25.100 -0.943 -7.998 1.00 64.94 97 LEU A C 1
ATOM 691 O O . LEU A 1 97 ? 23.947 -0.634 -7.704 1.00 64.94 97 LEU A O 1
ATOM 695 N N . GLU A 1 98 ? 25.691 -2.001 -7.428 1.00 54.41 98 GLU A N 1
ATOM 696 C CA . GLU A 1 98 ? 25.051 -2.876 -6.424 1.00 54.41 98 GLU A CA 1
ATOM 697 C C . GLU A 1 98 ? 24.629 -2.112 -5.156 1.00 54.41 98 GLU A C 1
ATOM 699 O O . GLU A 1 98 ? 23.580 -2.391 -4.573 1.00 54.41 98 GLU A O 1
ATOM 704 N N . GLN A 1 99 ? 25.380 -1.076 -4.763 1.00 51.56 99 GLN A N 1
ATOM 705 C CA . GLN A 1 99 ? 25.011 -0.198 -3.641 1.00 51.56 99 GLN A CA 1
ATOM 706 C C . GLN A 1 99 ? 23.822 0.726 -3.964 1.00 51.56 99 GLN A C 1
ATOM 708 O O . GLN A 1 99 ? 23.179 1.236 -3.046 1.00 51.56 99 GLN A O 1
ATOM 713 N N . ALA A 1 100 ? 23.474 0.896 -5.246 1.00 50.78 100 ALA A N 1
ATOM 714 C CA . ALA A 1 100 ? 22.287 1.627 -5.693 1.00 50.78 100 ALA A CA 1
ATOM 715 C C . ALA A 1 100 ? 21.001 0.772 -5.662 1.00 50.78 100 ALA A C 1
ATOM 717 O O . ALA A 1 100 ? 19.911 1.297 -5.883 1.00 50.78 100 ALA A O 1
ATOM 718 N N . GLY A 1 101 ? 21.102 -0.531 -5.361 1.00 51.34 101 GLY A N 1
ATOM 719 C CA . GLY A 1 101 ? 19.950 -1.432 -5.228 1.00 51.34 101 GLY A CA 1
ATOM 720 C C . GLY A 1 101 ? 19.152 -1.246 -3.932 1.00 51.34 101 GLY A C 1
ATOM 721 O O . GLY A 1 101 ? 18.022 -1.729 -3.815 1.00 51.34 101 GLY A O 1
ATOM 722 N N . VAL A 1 102 ? 19.701 -0.531 -2.946 1.00 60.69 102 VAL A N 1
ATOM 723 C CA . VAL A 1 102 ? 18.955 -0.186 -1.736 1.00 60.69 102 VAL A CA 1
ATOM 724 C C . VAL A 1 102 ? 18.085 1.019 -2.060 1.00 60.69 102 VAL A C 1
ATOM 726 O O . VAL A 1 102 ? 18.596 2.124 -2.213 1.00 60.69 102 VAL A O 1
ATOM 729 N N . ARG A 1 103 ? 16.763 0.807 -2.163 1.00 73.12 103 ARG A N 1
ATOM 730 C CA . ARG A 1 103 ? 15.787 1.901 -2.290 1.00 73.12 103 ARG A CA 1
ATOM 731 C C . ARG A 1 103 ? 16.142 2.974 -1.265 1.00 73.12 103 ARG A C 1
ATOM 733 O O . ARG A 1 103 ? 16.197 2.667 -0.078 1.00 73.12 103 ARG A O 1
ATOM 740 N N . THR A 1 104 ? 16.368 4.200 -1.710 1.00 81.94 104 THR A N 1
ATOM 741 C CA . THR A 1 104 ? 16.601 5.350 -0.837 1.00 81.94 104 THR A CA 1
ATOM 742 C C . THR A 1 104 ? 15.363 6.233 -0.797 1.00 81.94 104 THR A C 1
ATOM 744 O O . THR A 1 104 ? 14.564 6.267 -1.735 1.00 81.94 104 THR A O 1
ATOM 747 N N . VAL A 1 105 ? 15.181 6.928 0.317 1.00 89.50 105 VAL A N 1
ATOM 748 C CA . VAL A 1 105 ? 14.128 7.922 0.516 1.00 89.50 105 VAL A CA 1
ATOM 749 C C . VAL A 1 105 ? 14.761 9.209 1.018 1.00 89.50 105 VAL A C 1
ATOM 751 O O . VAL A 1 105 ? 15.780 9.187 1.710 1.00 89.50 105 VAL A O 1
ATOM 754 N N . ALA A 1 106 ? 14.179 10.334 0.616 1.00 92.50 106 ALA A N 1
ATOM 755 C CA . ALA A 1 106 ? 14.559 11.624 1.163 1.00 92.50 106 ALA A CA 1
ATOM 756 C C . ALA A 1 106 ? 13.962 11.767 2.569 1.00 92.50 106 ALA A C 1
ATOM 758 O O . ALA A 1 106 ? 12.790 11.452 2.768 1.00 92.50 106 ALA A O 1
ATOM 759 N N . VAL A 1 107 ? 14.741 12.280 3.514 1.00 93.50 107 VAL A N 1
ATOM 760 C CA . VAL A 1 107 ? 14.307 12.622 4.871 1.00 93.50 107 VAL A CA 1
ATOM 761 C C . VAL A 1 107 ? 14.580 14.099 5.096 1.00 93.50 107 VAL A C 1
ATOM 763 O O . VAL A 1 107 ? 15.628 14.609 4.714 1.00 93.50 107 VAL A O 1
ATOM 766 N N . ILE A 1 108 ? 13.609 14.793 5.684 1.00 93.50 108 ILE A N 1
ATOM 767 C CA . ILE A 1 108 ? 13.712 16.216 6.013 1.00 93.50 108 ILE A CA 1
ATOM 768 C C . ILE A 1 108 ? 13.988 16.327 7.510 1.00 93.50 108 ILE A C 1
ATOM 770 O O . ILE A 1 108 ? 13.209 15.804 8.306 1.00 93.50 108 ILE A O 1
ATOM 774 N N . ASP A 1 109 ? 15.060 17.024 7.887 1.00 88.62 109 ASP A N 1
ATOM 775 C CA . ASP A 1 109 ? 15.326 17.354 9.286 1.00 88.62 109 ASP A CA 1
ATOM 776 C C . ASP A 1 109 ? 14.285 18.363 9.792 1.00 88.62 109 ASP A C 1
ATOM 778 O O . ASP A 1 109 ? 14.223 19.530 9.382 1.00 88.62 109 ASP A O 1
ATOM 782 N N . GLU A 1 110 ? 13.460 17.877 10.713 1.00 85.44 110 GLU A N 1
ATOM 783 C CA . GLU A 1 110 ? 12.388 18.606 11.377 1.00 85.44 110 GLU A CA 1
ATOM 784 C C . GLU A 1 110 ? 12.884 19.860 12.107 1.00 85.44 110 GLU A C 1
ATOM 786 O O . GLU A 1 110 ? 12.178 20.869 12.151 1.00 85.44 110 GLU A O 1
ATOM 791 N N . GLN A 1 111 ? 14.100 19.825 12.661 1.00 87.50 111 GLN A N 1
ATOM 792 C CA . GLN A 1 111 ? 14.644 20.925 13.460 1.00 87.50 111 GLN A CA 1
ATOM 793 C C . GLN A 1 111 ? 15.189 22.061 12.590 1.00 87.50 111 GLN A C 1
ATOM 795 O O . GLN A 1 111 ? 15.178 23.221 13.008 1.00 87.50 111 GLN A O 1
ATOM 800 N N . ALA A 1 112 ? 15.641 21.740 11.378 1.00 90.12 112 ALA A N 1
ATOM 801 C CA . ALA A 1 112 ? 16.235 22.695 10.449 1.00 90.12 112 ALA A CA 1
ATOM 802 C C . ALA A 1 112 ? 15.237 23.237 9.406 1.00 90.12 112 ALA A C 1
ATOM 804 O O . ALA A 1 112 ? 15.456 24.304 8.827 1.00 90.12 112 ALA A O 1
ATOM 805 N N . CYS A 1 113 ? 14.124 22.542 9.154 1.00 93.81 113 CYS A N 1
ATOM 806 C CA . CYS A 1 113 ? 13.165 22.927 8.121 1.00 93.81 113 CYS A CA 1
ATOM 807 C C . CYS A 1 113 ? 12.420 24.244 8.431 1.00 93.81 113 CYS A C 1
ATOM 809 O O . CYS A 1 113 ? 11.576 24.323 9.320 1.00 93.81 113 CYS A O 1
ATOM 811 N N . ILE A 1 114 ? 12.611 25.257 7.577 1.00 93.88 114 ILE A N 1
ATOM 812 C CA . ILE A 1 114 ? 11.961 26.581 7.702 1.00 93.88 114 ILE A CA 1
ATOM 813 C C . ILE A 1 114 ? 10.609 26.725 6.972 1.00 93.88 114 ILE A C 1
ATOM 815 O O . ILE A 1 114 ? 10.016 27.805 6.961 1.00 93.88 114 ILE A O 1
ATOM 819 N N . GLY A 1 115 ? 10.123 25.684 6.290 1.00 93.88 115 GLY A N 1
ATOM 820 C CA . GLY A 1 115 ? 8.831 25.750 5.594 1.00 93.88 115 GLY A CA 1
ATOM 821 C C . GLY A 1 115 ? 8.823 26.605 4.311 1.00 93.88 115 GLY A C 1
ATOM 822 O O . GLY A 1 115 ? 7.838 27.286 4.022 1.00 93.88 115 GLY A O 1
ATOM 823 N N . CYS A 1 116 ? 9.914 26.606 3.530 1.00 93.88 116 CYS A N 1
ATOM 824 C CA . CYS A 1 116 ? 10.076 27.439 2.322 1.00 93.88 116 CYS A CA 1
ATOM 825 C C . CYS A 1 116 ? 9.287 26.975 1.075 1.00 93.88 116 CYS A C 1
ATOM 827 O O . CYS A 1 116 ? 9.121 27.754 0.138 1.00 93.88 116 CYS A O 1
ATOM 829 N N . THR A 1 117 ? 8.790 25.733 1.048 1.00 95.44 117 THR A N 1
ATOM 830 C CA . THR A 1 117 ? 8.023 25.067 -0.036 1.00 95.44 117 THR A CA 1
ATOM 831 C C . THR A 1 117 ? 8.767 24.800 -1.353 1.00 95.44 117 THR A C 1
ATOM 833 O O . THR A 1 117 ? 8.167 24.301 -2.303 1.00 95.44 117 THR A O 1
ATOM 836 N N . LEU A 1 118 ? 10.067 25.096 -1.440 1.00 96.31 118 LEU A N 1
ATOM 837 C CA . LEU A 1 118 ? 10.850 24.874 -2.665 1.00 96.31 118 LEU A CA 1
ATOM 838 C C . LEU A 1 118 ? 11.007 23.382 -2.998 1.00 96.31 118 LEU A C 1
ATOM 840 O O . LEU A 1 118 ? 10.887 23.002 -4.160 1.00 96.31 118 LEU A O 1
ATOM 844 N N . CYS A 1 119 ? 11.178 22.535 -1.981 1.00 95.25 119 CYS A N 1
ATOM 845 C CA . CYS A 1 119 ? 11.250 21.083 -2.139 1.00 95.25 119 CYS A CA 1
ATOM 846 C C . CYS A 1 119 ? 9.946 20.476 -2.688 1.00 95.25 119 CYS A C 1
ATOM 848 O O . CYS A 1 119 ? 10.014 19.603 -3.548 1.00 95.25 119 CYS A O 1
ATOM 850 N N . ILE A 1 120 ? 8.772 20.975 -2.266 1.00 95.19 120 ILE A N 1
ATOM 851 C CA . ILE A 1 120 ? 7.461 20.528 -2.777 1.00 95.19 120 ILE A CA 1
ATOM 852 C C . ILE A 1 120 ? 7.385 20.748 -4.289 1.00 95.19 120 ILE A C 1
ATOM 854 O O . ILE A 1 120 ? 7.040 19.838 -5.028 1.00 95.19 120 ILE A O 1
ATOM 858 N N . LYS A 1 121 ? 7.769 21.939 -4.761 1.00 94.31 121 LYS A N 1
ATOM 859 C CA . LYS A 1 121 ? 7.727 22.288 -6.192 1.00 94.31 121 LYS A CA 1
ATOM 860 C C . LYS A 1 121 ? 8.683 21.455 -7.045 1.00 94.31 121 LYS A C 1
ATOM 862 O O . LYS A 1 121 ? 8.466 21.329 -8.243 1.00 94.31 121 LYS A O 1
ATOM 867 N N . ALA A 1 122 ? 9.753 20.947 -6.441 1.00 94.62 122 ALA A N 1
ATOM 868 C CA . ALA A 1 122 ? 10.748 20.129 -7.117 1.00 94.62 122 ALA A CA 1
ATOM 869 C C . ALA A 1 122 ? 10.415 18.630 -7.098 1.00 94.62 122 ALA A C 1
ATOM 871 O O . ALA A 1 122 ? 11.056 17.862 -7.812 1.00 94.62 122 ALA A O 1
ATOM 872 N N . CYS A 1 123 ? 9.445 18.193 -6.288 1.00 93.88 123 CYS A N 1
ATOM 873 C CA . CYS A 1 123 ? 9.086 16.787 -6.175 1.00 93.88 123 CYS A CA 1
ATOM 874 C C . CYS A 1 123 ? 8.211 16.355 -7.369 1.00 93.88 123 CYS A C 1
ATOM 876 O O . CYS A 1 123 ? 7.085 16.827 -7.486 1.00 93.88 123 CYS A O 1
ATOM 878 N N . PRO A 1 124 ? 8.664 15.434 -8.241 1.00 89.69 124 PRO A N 1
ATOM 879 C CA . PRO A 1 124 ? 7.909 15.034 -9.436 1.00 89.69 124 PRO A CA 1
ATOM 880 C C . PRO A 1 124 ? 6.731 14.091 -9.140 1.00 89.69 124 PRO A C 1
ATOM 882 O O . PRO A 1 124 ? 5.912 13.837 -10.018 1.00 89.69 124 PRO A O 1
ATOM 885 N N . VAL A 1 125 ? 6.686 13.529 -7.931 1.00 92.56 125 VAL A N 1
ATOM 886 C CA . VAL A 1 125 ? 5.706 12.523 -7.488 1.00 92.56 125 VAL A CA 1
ATOM 887 C C . VAL A 1 125 ? 4.870 13.006 -6.304 1.00 92.56 125 VAL A C 1
ATOM 889 O O . VAL A 1 125 ? 4.162 12.214 -5.694 1.00 92.56 125 VAL A O 1
ATOM 892 N N . ASP A 1 126 ? 4.985 14.289 -5.944 1.00 92.50 126 ASP A N 1
ATOM 893 C CA . ASP A 1 126 ? 4.263 14.901 -4.822 1.00 92.50 126 ASP A CA 1
ATOM 894 C C . ASP A 1 126 ? 4.417 14.150 -3.478 1.00 92.50 126 ASP A C 1
ATOM 896 O O . ASP A 1 126 ? 3.534 14.162 -2.623 1.00 92.50 126 ASP A O 1
ATOM 900 N N . ALA A 1 127 ? 5.576 13.525 -3.247 1.00 92.94 127 ALA A N 1
ATOM 901 C CA . ALA A 1 127 ? 5.861 12.762 -2.029 1.00 92.94 127 ALA A CA 1
ATOM 902 C C . ALA A 1 127 ? 6.137 13.635 -0.788 1.00 92.94 127 ALA A C 1
ATOM 904 O O . ALA A 1 127 ? 6.349 13.095 0.293 1.00 92.94 127 ALA A O 1
ATOM 905 N N . ILE A 1 128 ? 6.176 14.966 -0.910 1.00 94.69 128 ILE A N 1
ATOM 906 C CA . ILE A 1 128 ? 6.481 15.883 0.199 1.00 94.69 128 ILE A CA 1
ATOM 907 C C . ILE A 1 128 ? 5.199 16.571 0.669 1.00 94.69 128 ILE A C 1
ATOM 909 O O . ILE A 1 128 ? 4.569 17.312 -0.082 1.00 94.69 128 ILE A O 1
ATOM 913 N N . LEU A 1 129 ? 4.848 16.377 1.939 1.00 94.06 129 LEU A N 1
ATOM 914 C CA . LEU A 1 129 ? 3.721 17.032 2.597 1.00 94.06 129 LEU A CA 1
ATOM 915 C C . LEU A 1 129 ? 4.190 18.214 3.443 1.00 94.06 129 LEU A C 1
ATOM 917 O O . LEU A 1 129 ? 5.158 18.114 4.188 1.00 94.06 129 LEU A O 1
ATOM 921 N N . GLY A 1 130 ? 3.448 19.315 3.395 1.00 91.44 130 GLY A N 1
ATOM 922 C CA . GLY A 1 130 ? 3.585 20.446 4.309 1.00 91.44 130 GLY A CA 1
ATOM 923 C C . GLY A 1 130 ? 3.007 21.723 3.706 1.00 91.44 130 GLY A C 1
ATOM 924 O O . GLY A 1 130 ? 2.301 21.683 2.698 1.00 91.44 130 GLY A O 1
ATOM 925 N N . ALA A 1 131 ? 3.271 22.862 4.338 1.00 90.75 131 ALA A N 1
ATOM 926 C CA . ALA A 1 131 ? 2.746 24.158 3.919 1.00 90.75 131 ALA A CA 1
ATOM 927 C C . ALA A 1 131 ? 3.764 25.273 4.183 1.00 90.75 131 ALA A C 1
ATOM 929 O O . ALA A 1 131 ? 4.756 25.084 4.884 1.00 90.75 131 ALA A O 1
ATOM 930 N N . SER A 1 132 ? 3.508 26.466 3.643 1.00 92.81 132 SER A N 1
ATOM 931 C CA . SER A 1 132 ? 4.375 27.619 3.893 1.00 92.81 132 SER A CA 1
ATOM 932 C C . SER A 1 132 ? 4.496 27.905 5.391 1.00 92.81 132 SER A C 1
ATOM 934 O O . SER A 1 132 ? 3.487 27.977 6.095 1.00 92.81 132 SER A O 1
ATOM 936 N N . LYS A 1 133 ? 5.739 28.082 5.860 1.00 89.00 133 LYS A N 1
ATOM 937 C CA . LYS A 1 133 ? 6.097 28.282 7.277 1.00 89.00 133 LYS A CA 1
ATOM 938 C C . LYS A 1 133 ? 5.691 27.124 8.198 1.00 89.00 133 LYS A C 1
ATOM 940 O O . LYS A 1 133 ? 5.618 27.307 9.408 1.00 89.00 133 LYS A O 1
ATOM 945 N N . GLN A 1 134 ? 5.405 25.958 7.630 1.00 90.25 134 GLN A N 1
ATOM 946 C CA . GLN A 1 134 ? 5.178 24.719 8.359 1.00 90.25 134 GLN A CA 1
ATOM 947 C C . GLN A 1 134 ? 6.268 23.721 7.990 1.00 90.25 134 GLN A C 1
ATOM 949 O O . GLN A 1 134 ? 6.826 23.760 6.893 1.00 90.25 134 GLN A O 1
ATOM 954 N N . MET A 1 135 ? 6.573 22.834 8.926 1.00 88.19 135 MET A N 1
ATOM 955 C CA . MET A 1 135 ? 7.526 21.757 8.708 1.00 88.19 135 MET A CA 1
ATOM 956 C C . MET A 1 135 ? 7.031 20.833 7.594 1.00 88.19 135 MET A C 1
ATOM 958 O O . MET A 1 135 ? 5.849 20.484 7.545 1.00 88.19 135 MET A O 1
ATOM 962 N N . HIS A 1 136 ? 7.936 20.456 6.697 1.00 93.50 136 HIS A N 1
ATOM 963 C CA . HIS A 1 136 ? 7.646 19.480 5.658 1.00 93.50 136 HIS A CA 1
ATOM 964 C C . HIS A 1 136 ? 8.062 18.084 6.112 1.00 93.50 136 HIS A C 1
ATOM 966 O O . HIS A 1 136 ? 9.002 17.933 6.885 1.00 93.50 136 HIS A O 1
ATOM 972 N N . THR A 1 137 ? 7.395 17.066 5.586 1.00 92.44 137 THR A N 1
ATOM 973 C CA . THR A 1 137 ? 7.737 15.661 5.796 1.00 92.44 137 THR A CA 1
ATOM 974 C C . THR A 1 137 ? 7.635 14.910 4.475 1.00 92.44 137 THR A C 1
ATOM 976 O O . THR A 1 137 ? 6.871 15.302 3.589 1.00 92.44 137 THR A O 1
ATOM 979 N N . VAL A 1 138 ? 8.411 13.844 4.322 1.00 93.12 138 VAL A N 1
ATOM 980 C CA . VAL A 1 138 ? 8.396 13.005 3.123 1.00 93.12 138 VAL A CA 1
ATOM 981 C C . VAL A 1 138 ? 7.556 11.766 3.405 1.00 93.12 138 VAL A C 1
ATOM 983 O O . VAL A 1 138 ? 7.756 11.075 4.399 1.00 93.12 138 VAL A O 1
ATOM 986 N N . ILE A 1 139 ? 6.615 11.456 2.518 1.00 90.44 139 ILE A N 1
ATOM 987 C CA . ILE A 1 139 ? 5.922 10.172 2.508 1.00 90.44 139 ILE A CA 1
ATOM 988 C C . ILE A 1 139 ? 6.871 9.157 1.864 1.00 90.44 139 ILE A C 1
ATOM 990 O O . ILE A 1 139 ? 6.931 9.042 0.639 1.00 90.44 139 ILE A O 1
ATOM 994 N N . GLY A 1 140 ? 7.618 8.412 2.683 1.00 86.06 140 GLY A N 1
ATOM 995 C CA . GLY A 1 140 ? 8.623 7.456 2.203 1.00 86.06 140 GLY A CA 1
ATOM 996 C C . GLY A 1 140 ? 8.086 6.433 1.190 1.00 86.06 140 GLY A C 1
ATOM 997 O O . GLY A 1 140 ? 8.797 6.069 0.255 1.00 86.06 140 GLY A O 1
ATOM 998 N N . GLU A 1 141 ? 6.814 6.027 1.308 1.00 80.44 141 GLU A N 1
ATOM 999 C CA . GLU A 1 141 ? 6.165 5.092 0.374 1.00 80.44 141 GLU A CA 1
ATOM 1000 C C . GLU A 1 141 ? 6.029 5.646 -1.053 1.00 80.44 141 GLU A C 1
ATOM 1002 O O . GLU A 1 141 ? 6.202 4.882 -2.004 1.00 80.44 141 GLU A O 1
ATOM 1007 N N . GLU A 1 142 ? 5.793 6.952 -1.194 1.00 85.81 142 GLU A N 1
ATOM 1008 C CA . GLU A 1 142 ? 5.622 7.650 -2.479 1.00 85.81 142 GLU A CA 1
ATOM 1009 C C . GLU A 1 142 ? 6.944 8.253 -2.983 1.00 85.81 142 GLU A C 1
ATOM 1011 O O . GLU A 1 142 ? 7.089 8.593 -4.157 1.00 85.81 142 GLU A O 1
ATOM 1016 N N . CYS A 1 143 ? 7.946 8.379 -2.108 1.00 89.25 143 CYS A N 1
ATOM 1017 C CA . CYS A 1 143 ? 9.258 8.887 -2.476 1.00 89.25 143 CYS A CA 1
ATOM 1018 C C . CYS A 1 143 ? 9.981 7.907 -3.412 1.00 89.25 143 CYS A C 1
ATOM 1020 O O . CYS A 1 143 ? 10.217 6.742 -3.072 1.00 89.25 143 CYS A O 1
ATOM 1022 N N . THR A 1 144 ? 10.383 8.410 -4.580 1.00 83.75 144 THR A N 1
ATOM 1023 C CA . THR A 1 144 ? 11.176 7.679 -5.582 1.00 83.75 144 THR A CA 1
ATOM 1024 C C . THR A 1 144 ? 12.681 7.744 -5.335 1.00 83.75 144 THR A C 1
ATOM 1026 O O . THR A 1 144 ? 13.438 7.104 -6.060 1.00 83.75 144 THR A O 1
ATOM 1029 N N . GLY A 1 145 ? 13.128 8.543 -4.360 1.00 87.94 145 GLY A N 1
ATOM 1030 C CA . GLY A 1 145 ? 14.549 8.752 -4.091 1.00 87.94 145 GLY A CA 1
ATOM 1031 C C . GLY A 1 145 ? 15.277 9.466 -5.234 1.00 87.94 145 GLY A C 1
ATOM 1032 O O . GLY A 1 145 ? 16.421 9.144 -5.510 1.00 87.94 145 GLY A O 1
ATOM 1033 N N . CYS A 1 146 ? 14.641 10.410 -5.939 1.00 87.38 146 CYS A N 1
ATOM 1034 C CA . CYS A 1 146 ? 15.209 11.073 -7.129 1.00 87.38 146 CYS A CA 1
ATOM 1035 C C . CYS A 1 146 ? 16.135 12.280 -6.859 1.00 87.38 146 CYS A C 1
ATOM 1037 O O . CYS A 1 146 ? 16.750 12.775 -7.796 1.00 87.38 146 CYS A O 1
ATOM 1039 N N . ASP A 1 147 ? 16.233 12.764 -5.617 1.00 90.69 147 ASP A N 1
ATOM 1040 C CA . ASP A 1 147 ? 17.049 13.923 -5.179 1.00 90.69 147 ASP A CA 1
ATOM 1041 C C . ASP A 1 147 ? 16.764 15.288 -5.758 1.00 90.69 147 ASP A C 1
ATOM 1043 O O . ASP A 1 147 ? 17.402 16.264 -5.370 1.00 90.69 147 ASP A O 1
ATOM 1047 N N . LEU A 1 148 ? 15.743 15.417 -6.589 1.00 91.25 148 LEU A N 1
ATOM 1048 C CA . LEU A 1 148 ? 15.375 16.719 -7.134 1.00 91.25 148 LEU A CA 1
ATOM 1049 C C . LEU A 1 148 ? 15.017 17.742 -6.037 1.00 91.25 148 LEU A C 1
ATOM 1051 O O . LEU A 1 148 ? 15.135 18.944 -6.256 1.00 91.25 148 LEU A O 1
ATOM 1055 N N . CYS A 1 149 ? 14.626 17.281 -4.843 1.00 94.38 149 CYS A N 1
ATOM 1056 C CA . CYS A 1 149 ? 14.296 18.130 -3.702 1.00 94.38 149 CYS A CA 1
ATOM 1057 C C . CYS A 1 149 ? 15.497 18.662 -2.905 1.00 94.38 149 CYS A C 1
ATOM 1059 O O . CYS A 1 149 ? 15.302 19.637 -2.180 1.00 94.38 149 CYS A O 1
ATOM 1061 N N . ILE A 1 150 ? 16.698 18.077 -3.028 1.00 94.69 150 ILE A N 1
ATOM 1062 C CA . ILE A 1 150 ? 17.877 18.479 -2.236 1.00 94.69 150 ILE A CA 1
ATOM 1063 C C . ILE A 1 150 ? 18.442 19.832 -2.708 1.00 94.69 150 ILE A C 1
ATOM 1065 O O . ILE A 1 150 ? 18.441 20.771 -1.911 1.00 94.69 150 ILE A O 1
ATOM 1069 N N . PRO A 1 151 ? 18.815 20.024 -3.995 1.00 95.25 151 PRO A N 1
ATOM 1070 C CA . PRO A 1 151 ? 19.390 21.290 -4.463 1.00 95.25 151 PRO A CA 1
ATOM 1071 C C . PRO A 1 151 ? 18.558 22.558 -4.189 1.00 95.25 151 PRO A C 1
ATOM 1073 O O . PRO A 1 151 ? 19.149 23.601 -3.912 1.00 95.25 151 PRO A O 1
ATOM 1076 N N . PRO A 1 152 ? 17.210 22.546 -4.270 1.00 94.44 152 PRO A N 1
ATOM 1077 C CA . PRO A 1 152 ? 16.412 23.740 -4.004 1.00 94.44 152 PRO A CA 1
ATOM 1078 C C . PRO A 1 152 ? 16.211 24.047 -2.508 1.00 94.44 152 PRO A C 1
ATOM 1080 O O . PRO A 1 152 ? 15.530 25.028 -2.196 1.00 94.44 152 PRO A O 1
ATOM 1083 N N . CYS A 1 153 ? 16.741 23.247 -1.573 1.00 94.75 153 CYS A N 1
ATOM 1084 C CA . CYS A 1 153 ? 16.593 23.495 -0.140 1.00 94.75 153 CYS A CA 1
ATOM 1085 C C . CYS A 1 153 ? 17.553 24.606 0.345 1.00 94.75 153 CYS A C 1
ATOM 1087 O O . CYS A 1 153 ? 18.762 24.407 0.364 1.00 94.75 153 CYS A O 1
ATOM 1089 N N . PRO A 1 154 ? 17.058 25.774 0.802 1.00 93.62 154 PRO A N 1
ATOM 1090 C CA . PRO A 1 154 ? 17.910 26.915 1.157 1.00 93.62 154 PRO A CA 1
ATOM 1091 C C . PRO A 1 154 ? 18.633 26.759 2.503 1.00 93.62 154 PRO A C 1
ATOM 1093 O O . PRO A 1 154 ? 19.512 27.553 2.820 1.00 93.62 154 PRO A O 1
ATOM 1096 N N . VAL A 1 155 ? 18.214 25.786 3.313 1.00 95.38 155 VAL A N 1
ATOM 1097 C CA . VAL A 1 155 ? 18.779 25.474 4.636 1.00 95.38 155 VAL A CA 1
ATOM 1098 C C . VAL A 1 155 ? 19.419 24.088 4.668 1.00 95.38 155 VAL A C 1
ATOM 1100 O O . VAL A 1 155 ? 19.778 23.624 5.741 1.00 95.38 155 VAL A O 1
ATOM 1103 N N . ASP A 1 156 ? 19.516 23.436 3.505 1.00 92.81 156 ASP A N 1
ATOM 1104 C CA . ASP A 1 156 ? 20.165 22.134 3.316 1.00 92.81 156 ASP A CA 1
ATOM 1105 C C . ASP A 1 156 ? 19.718 21.047 4.314 1.00 92.81 156 ASP A C 1
ATOM 1107 O O . ASP A 1 156 ? 20.502 20.257 4.816 1.00 92.81 156 ASP A O 1
ATOM 1111 N N . CYS A 1 157 ? 18.423 21.033 4.648 1.00 92.94 157 CYS A N 1
ATOM 1112 C CA . CYS A 1 157 ? 17.857 20.144 5.665 1.00 92.94 157 CYS A CA 1
ATOM 1113 C C . CYS A 1 157 ? 17.324 18.810 5.106 1.00 92.94 157 CYS A C 1
ATOM 1115 O O . CYS A 1 157 ? 16.374 18.269 5.672 1.00 92.94 157 CYS A O 1
ATOM 1117 N N . ILE A 1 158 ? 17.802 18.341 3.947 1.00 94.56 158 ILE A N 1
ATOM 1118 C CA . ILE A 1 158 ? 17.257 17.148 3.274 1.00 94.56 158 ILE A CA 1
ATOM 1119 C C . ILE A 1 158 ? 18.372 16.160 2.951 1.00 94.56 158 ILE A C 1
ATOM 1121 O O . ILE A 1 158 ? 19.230 16.459 2.127 1.00 94.56 158 ILE A O 1
ATOM 1125 N N . ASP A 1 159 ? 18.273 14.958 3.512 1.00 90.62 159 ASP A N 1
ATOM 1126 C CA . ASP A 1 159 ? 19.239 13.876 3.328 1.00 90.62 159 ASP A CA 1
ATOM 1127 C C . ASP A 1 159 ? 18.624 12.671 2.612 1.00 90.62 159 ASP A C 1
ATOM 1129 O O . ASP A 1 159 ? 17.418 12.420 2.684 1.00 90.62 159 ASP A O 1
ATOM 1133 N N . ARG A 1 160 ? 19.468 11.872 1.951 1.00 87.56 160 ARG A N 1
ATOM 1134 C CA . ARG A 1 160 ? 19.103 10.534 1.466 1.00 87.56 160 ARG A CA 1
ATOM 1135 C C . ARG A 1 160 ? 19.424 9.486 2.518 1.00 87.56 160 ARG A C 1
ATOM 1137 O O . ARG A 1 160 ? 20.581 9.335 2.905 1.00 87.56 160 ARG A O 1
ATOM 1144 N N . VAL A 1 161 ? 18.436 8.669 2.865 1.00 84.81 161 VAL A N 1
ATOM 1145 C CA . VAL A 1 161 ? 18.638 7.488 3.711 1.00 84.81 161 VAL A CA 1
ATOM 1146 C C . VAL A 1 161 ? 18.149 6.217 3.012 1.00 84.81 161 VAL A C 1
ATOM 1148 O O . VAL A 1 161 ? 17.255 6.275 2.163 1.00 84.81 161 VAL A O 1
ATOM 1151 N N . PRO A 1 162 ? 18.695 5.040 3.352 1.00 80.44 162 PRO A N 1
ATOM 1152 C CA . PRO A 1 162 ? 18.115 3.759 2.965 1.00 80.44 162 PRO A CA 1
ATOM 1153 C C . PRO A 1 162 ? 16.658 3.630 3.439 1.00 80.44 162 PRO A C 1
ATOM 1155 O O . PRO A 1 162 ? 16.369 3.784 4.622 1.00 80.44 162 PRO A O 1
ATOM 1158 N N . ALA A 1 163 ? 15.735 3.257 2.551 1.00 68.44 163 ALA A N 1
ATOM 1159 C CA . ALA A 1 163 ? 14.312 3.064 2.856 1.00 68.44 163 ALA A CA 1
ATOM 1160 C C . ALA A 1 163 ? 14.060 1.994 3.931 1.00 68.44 163 ALA A C 1
ATOM 1162 O O . ALA A 1 163 ? 13.015 1.995 4.575 1.00 68.44 163 ALA A O 1
ATOM 1163 N N . SER A 1 164 ? 15.018 1.088 4.157 1.00 58.97 164 SER A N 1
ATOM 1164 C CA . SER A 1 164 ? 14.978 0.116 5.254 1.00 58.97 164 SER A CA 1
ATOM 1165 C C . SER A 1 164 ? 15.055 0.761 6.643 1.00 58.97 164 SER A C 1
ATOM 1167 O O . SER A 1 164 ? 14.629 0.142 7.616 1.00 58.97 164 SER A O 1
ATOM 1169 N N . GLN A 1 165 ? 15.564 1.991 6.747 1.00 52.31 165 GLN A N 1
ATOM 1170 C CA . GLN A 1 165 ? 15.666 2.736 8.004 1.00 52.31 165 GLN A CA 1
ATOM 1171 C C . GLN A 1 165 ? 14.417 3.579 8.295 1.00 52.31 165 GLN A C 1
ATOM 1173 O O . GLN A 1 165 ? 14.190 3.938 9.447 1.00 52.31 165 GLN A O 1
ATOM 1178 N N . ASP A 1 166 ? 13.568 3.812 7.288 1.00 42.91 166 ASP A N 1
ATOM 1179 C CA . ASP A 1 166 ? 12.362 4.645 7.397 1.00 42.91 166 ASP A CA 1
ATOM 1180 C C . ASP A 1 166 ? 11.083 3.837 7.680 1.00 42.91 166 ASP A C 1
ATOM 1182 O O . ASP A 1 166 ? 9.962 4.351 7.725 1.00 42.91 166 ASP A O 1
ATOM 1186 N N . ALA A 1 167 ? 11.244 2.545 7.978 1.00 44.12 167 ALA A N 1
ATOM 1187 C CA . ALA A 1 167 ? 10.243 1.812 8.728 1.00 44.12 167 ALA A CA 1
ATOM 1188 C C . ALA A 1 167 ? 10.240 2.355 10.164 1.00 44.12 167 ALA A C 1
ATOM 1190 O O . ALA A 1 167 ? 10.755 1.728 11.095 1.00 44.12 167 ALA A O 1
ATOM 1191 N N . ARG A 1 168 ? 9.561 3.492 10.375 1.00 42.16 168 ARG A N 1
ATOM 1192 C CA . ARG A 1 168 ? 8.796 3.689 11.603 1.00 42.16 168 ARG A CA 1
ATOM 1193 C C . ARG A 1 168 ? 7.978 2.422 11.730 1.00 42.16 168 ARG A C 1
ATOM 1195 O O . ARG A 1 168 ? 6.989 2.256 11.021 1.00 42.16 168 ARG A O 1
ATOM 1202 N N . LYS A 1 169 ? 8.483 1.486 12.538 1.00 40.66 169 LYS A N 1
ATOM 1203 C CA . LYS A 1 169 ? 7.853 0.214 12.835 1.00 40.66 169 LYS A CA 1
ATOM 1204 C C . LYS A 1 169 ? 6.370 0.523 12.982 1.00 40.66 169 LYS A C 1
ATOM 1206 O O . LYS A 1 169 ? 5.961 1.094 13.992 1.00 40.66 169 LYS A O 1
ATOM 1211 N N . VAL A 1 170 ? 5.548 0.094 12.028 1.00 41.53 170 VAL A N 1
ATOM 1212 C CA . VAL A 1 170 ? 4.256 -0.430 12.435 1.00 41.53 170 VAL A CA 1
ATOM 1213 C C . VAL A 1 170 ? 4.652 -1.695 13.169 1.00 41.53 170 VAL A C 1
ATOM 1215 O O . VAL A 1 170 ? 4.672 -2.792 12.621 1.00 41.53 170 VAL A O 1
ATOM 1218 N N . SER A 1 171 ? 5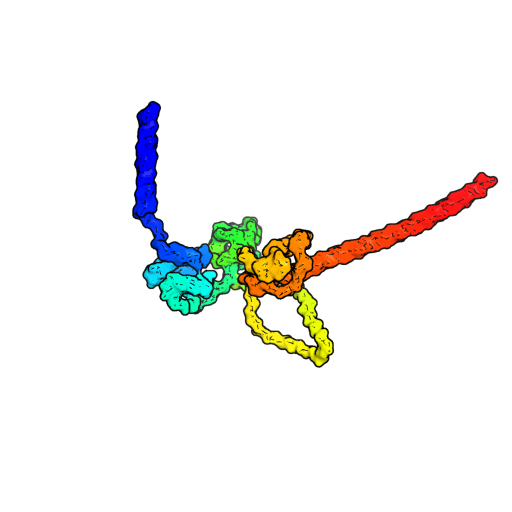.085 -1.513 14.417 1.00 41.62 171 SER A N 1
ATOM 1219 C CA . SER A 1 171 ? 5.003 -2.545 15.408 1.00 41.62 171 SER A CA 1
ATOM 1220 C C . SER A 1 171 ? 3.510 -2.793 15.501 1.00 41.62 171 SER A C 1
ATOM 1222 O O . SER A 1 171 ? 2.802 -2.192 16.308 1.00 41.62 171 SER A O 1
ATOM 1224 N N . LEU A 1 172 ? 3.025 -3.698 14.651 1.00 45.91 172 LEU A N 1
ATOM 1225 C CA . LEU A 1 172 ? 2.142 -4.715 15.171 1.00 45.91 172 LEU A CA 1
ATOM 1226 C C . LEU A 1 172 ? 2.773 -5.090 16.518 1.00 45.91 172 LEU A C 1
ATOM 1228 O O . LEU A 1 172 ? 3.973 -5.409 16.532 1.00 45.91 172 LEU A O 1
ATOM 1232 N N . PRO A 1 173 ? 2.065 -4.938 17.656 1.00 38.19 173 PRO A N 1
ATOM 1233 C CA . PRO A 1 173 ? 2.557 -5.578 18.864 1.00 38.19 173 PRO A CA 1
ATOM 1234 C C . PRO A 1 173 ? 2.898 -7.003 18.435 1.00 38.19 173 PRO A C 1
ATOM 1236 O O . PRO A 1 173 ? 2.105 -7.559 17.660 1.00 38.19 173 PRO A O 1
ATOM 1239 N N . PRO A 1 174 ? 4.071 -7.554 18.809 1.00 42.81 174 PRO A N 1
ATOM 1240 C CA . PRO A 1 174 ? 4.333 -8.951 18.522 1.00 42.81 174 PRO A CA 1
ATOM 1241 C C . PRO A 1 174 ? 3.064 -9.666 18.951 1.00 42.81 174 PRO A C 1
ATOM 1243 O O . PRO A 1 174 ? 2.656 -9.568 20.113 1.00 42.81 174 PRO A O 1
ATOM 1246 N N . SER A 1 175 ? 2.341 -10.266 17.997 1.00 42.84 175 SER A N 1
ATOM 1247 C CA . SER A 1 175 ? 1.347 -11.237 18.397 1.00 42.84 175 SER A CA 1
ATOM 1248 C C . SER A 1 175 ? 2.189 -12.180 19.224 1.00 42.84 175 SER A C 1
ATOM 1250 O O . SER A 1 175 ? 3.173 -12.708 18.697 1.00 42.84 175 SER A O 1
ATOM 1252 N N . ASN A 1 176 ? 1.907 -12.262 20.522 1.00 42.00 176 ASN A N 1
ATOM 1253 C CA . ASN A 1 176 ? 2.515 -13.227 21.417 1.00 42.00 176 ASN A CA 1
ATOM 1254 C C . ASN A 1 176 ? 2.059 -14.614 20.948 1.00 42.00 176 ASN A C 1
ATOM 1256 O O . ASN A 1 176 ? 1.295 -15.302 21.605 1.00 42.00 176 ASN A O 1
ATOM 1260 N N . ASN A 1 177 ? 2.537 -14.995 19.774 1.00 44.28 177 ASN A N 1
ATOM 1261 C CA . ASN A 1 177 ? 2.696 -16.326 19.274 1.00 44.28 177 ASN A CA 1
ATOM 1262 C C . ASN A 1 177 ? 4.161 -16.666 19.538 1.00 44.28 177 ASN A C 1
ATOM 1264 O O . ASN A 1 177 ? 4.894 -17.127 18.669 1.00 44.28 177 ASN A O 1
ATOM 1268 N N . THR A 1 178 ? 4.559 -16.534 20.805 1.00 38.78 178 THR A N 1
ATOM 1269 C CA . THR A 1 178 ? 5.293 -17.636 21.408 1.00 38.78 178 THR A CA 1
ATOM 1270 C C . THR A 1 178 ? 4.350 -18.831 21.311 1.00 38.78 178 THR A C 1
ATOM 1272 O O . THR A 1 178 ? 3.546 -19.095 22.203 1.00 38.78 178 THR A O 1
ATOM 1275 N N . VAL A 1 179 ? 4.367 -19.516 20.167 1.00 39.78 179 VAL A N 1
ATOM 1276 C CA . VAL A 1 179 ? 3.769 -20.837 20.070 1.00 39.78 179 VAL A CA 1
ATOM 1277 C C . VAL A 1 179 ? 4.673 -21.720 20.914 1.00 39.78 179 VAL A C 1
ATOM 1279 O O . VAL A 1 179 ? 5.638 -22.314 20.444 1.00 39.78 179 VAL A O 1
ATOM 1282 N N . LEU A 1 180 ? 4.372 -21.766 22.210 1.00 30.92 180 LEU A N 1
ATOM 1283 C CA . LEU A 1 180 ? 4.762 -22.861 23.074 1.00 30.92 180 LEU A CA 1
ATOM 1284 C C . LEU A 1 180 ? 3.999 -24.080 22.563 1.00 30.92 180 LEU A C 1
ATOM 1286 O O . LEU A 1 180 ? 2.936 -24.436 23.069 1.00 30.92 180 LEU A O 1
ATOM 1290 N N . THR A 1 181 ? 4.515 -24.715 21.514 1.00 35.34 181 THR A N 1
ATOM 1291 C CA . THR A 1 181 ? 4.092 -26.064 21.158 1.00 35.34 181 THR A CA 1
ATOM 1292 C C . THR A 1 181 ? 4.574 -26.988 22.265 1.00 35.34 181 THR A C 1
ATOM 1294 O O . THR A 1 181 ? 5.662 -27.554 22.204 1.00 35.34 181 THR A O 1
ATOM 1297 N N . ILE A 1 182 ? 3.744 -27.158 23.292 1.00 35.56 182 ILE A N 1
ATOM 1298 C CA . ILE A 1 182 ? 3.845 -28.295 24.197 1.00 35.56 182 ILE A CA 1
ATOM 1299 C C . ILE A 1 182 ? 3.392 -29.509 23.381 1.00 35.56 182 ILE A C 1
ATOM 1301 O O . ILE A 1 182 ? 2.229 -29.907 23.407 1.00 35.56 182 ILE A O 1
ATOM 1305 N N . LYS A 1 183 ? 4.307 -30.102 22.608 1.00 35.59 183 LYS A N 1
ATOM 1306 C CA . LYS A 1 183 ? 4.168 -31.523 22.289 1.00 35.59 183 LYS A CA 1
ATOM 1307 C C . LYS A 1 183 ? 4.449 -32.265 23.589 1.00 35.59 183 LYS A C 1
ATOM 1309 O O . LYS A 1 183 ? 5.423 -31.980 24.272 1.00 35.59 183 LYS A O 1
ATOM 1314 N N . THR A 1 184 ? 3.570 -33.187 23.945 1.00 38.78 184 THR A N 1
ATOM 1315 C CA . THR A 1 184 ? 3.536 -33.999 25.170 1.00 38.78 184 THR A CA 1
ATOM 1316 C C . THR A 1 184 ? 4.730 -34.956 25.331 1.00 38.78 184 THR A C 1
ATOM 1318 O O . THR A 1 184 ? 4.548 -36.132 25.633 1.00 38.78 184 THR A O 1
ATOM 1321 N N . ARG A 1 185 ? 5.968 -34.477 25.154 1.00 40.25 185 ARG A N 1
ATOM 1322 C CA . ARG A 1 185 ? 7.214 -35.134 25.566 1.00 40.25 185 ARG A CA 1
ATOM 1323 C C . ARG A 1 185 ? 8.261 -34.083 25.958 1.00 40.25 185 ARG A C 1
ATOM 1325 O O . ARG A 1 185 ? 8.582 -33.198 25.178 1.00 40.25 185 ARG A O 1
ATOM 1332 N N . ASN A 1 186 ? 8.766 -34.235 27.181 1.00 44.00 186 ASN A N 1
ATOM 1333 C CA . ASN A 1 186 ? 9.767 -33.432 27.890 1.00 44.00 186 ASN A CA 1
ATOM 1334 C C . ASN A 1 186 ? 11.033 -33.079 27.084 1.00 44.00 186 ASN A C 1
ATOM 1336 O O . ASN A 1 186 ? 12.068 -33.719 27.261 1.00 44.00 186 ASN A O 1
ATOM 1340 N N . TYR A 1 187 ? 11.009 -32.005 26.302 1.00 46.56 187 TYR A N 1
ATOM 1341 C CA . TYR A 1 187 ? 12.194 -31.166 26.123 1.00 46.56 187 TYR A CA 1
ATOM 1342 C C . TYR A 1 187 ? 11.795 -29.740 25.739 1.00 46.56 187 TYR A C 1
ATOM 1344 O O . TYR A 1 187 ? 10.876 -29.521 24.953 1.00 46.56 187 TYR A O 1
ATOM 1352 N N . ILE A 1 188 ? 12.500 -28.768 26.318 1.00 43.47 188 ILE A N 1
ATOM 1353 C CA . ILE A 1 188 ? 12.520 -27.388 25.838 1.00 43.47 188 ILE A CA 1
ATOM 1354 C C . ILE A 1 188 ? 13.655 -27.342 24.821 1.00 43.47 188 ILE A C 1
ATOM 1356 O O . ILE A 1 188 ? 14.825 -27.346 25.199 1.00 43.47 188 ILE A O 1
ATOM 1360 N N . THR A 1 189 ? 13.339 -27.338 23.530 1.00 44.97 189 THR A N 1
ATOM 1361 C CA . THR A 1 189 ? 14.313 -26.885 22.534 1.00 44.97 189 THR A CA 1
ATOM 1362 C C . THR A 1 189 ? 14.371 -25.370 22.631 1.00 44.97 189 THR A C 1
ATOM 1364 O O . THR A 1 189 ? 13.436 -24.681 22.228 1.00 44.97 189 THR A O 1
ATOM 1367 N N . ALA A 1 190 ? 15.461 -24.845 23.187 1.00 40.34 190 ALA A N 1
ATOM 1368 C CA . ALA A 1 190 ? 15.842 -23.468 22.934 1.00 40.34 190 ALA A CA 1
ATOM 1369 C C . ALA A 1 190 ? 16.272 -23.402 21.466 1.00 40.34 190 ALA A C 1
ATOM 1371 O O . ALA A 1 190 ? 17.336 -23.904 21.101 1.00 40.34 190 ALA A O 1
ATOM 1372 N N . HIS A 1 191 ? 15.414 -22.847 20.612 1.00 38.81 191 HIS A N 1
ATOM 1373 C CA . HIS A 1 191 ? 15.863 -22.392 19.308 1.00 38.81 191 HIS A CA 1
ATOM 1374 C C . HIS A 1 191 ? 16.811 -21.224 19.574 1.00 38.81 191 HIS A C 1
ATOM 1376 O O . HIS A 1 191 ? 16.381 -20.137 19.947 1.00 38.81 191 HIS A O 1
ATOM 1382 N N . ILE A 1 192 ? 18.112 -21.494 19.474 1.00 41.66 192 ILE A N 1
ATOM 1383 C CA . ILE A 1 192 ? 19.102 -20.446 19.257 1.00 41.66 192 ILE A CA 1
ATOM 1384 C C . ILE A 1 192 ? 18.679 -19.795 17.945 1.00 41.66 192 ILE A C 1
ATOM 1386 O O . ILE A 1 192 ? 18.521 -20.498 16.945 1.00 41.66 192 ILE A O 1
ATOM 1390 N N . GLU A 1 193 ? 18.430 -18.489 17.977 1.00 42.50 193 GLU A N 1
ATOM 1391 C CA . GLU A 1 193 ? 18.265 -17.669 16.784 1.00 42.50 193 GLU A CA 1
ATOM 1392 C C . GLU A 1 193 ? 19.580 -17.746 16.004 1.00 42.50 193 GLU A C 1
ATOM 1394 O O . GLU A 1 193 ? 20.486 -16.934 16.162 1.00 42.50 193 GLU A O 1
ATOM 1399 N N . THR A 1 194 ? 19.729 -18.786 15.188 1.00 36.66 194 THR A N 1
ATOM 1400 C CA . THR A 1 194 ? 20.555 -18.668 14.002 1.00 36.66 194 THR A CA 1
ATOM 1401 C C . THR A 1 194 ? 19.818 -17.669 13.138 1.00 36.66 194 THR A C 1
ATOM 1403 O O . THR A 1 194 ? 18.744 -17.961 12.616 1.00 36.66 194 THR A O 1
ATOM 1406 N N . GLU A 1 195 ? 20.367 -16.464 13.130 1.00 46.94 195 GLU A N 1
ATOM 1407 C CA . GLU A 1 195 ? 20.072 -15.325 12.279 1.00 46.94 195 GLU A CA 1
ATOM 1408 C C . GLU A 1 195 ? 20.093 -15.780 10.807 1.00 46.94 195 GLU A C 1
ATOM 1410 O O . GLU A 1 195 ? 21.081 -15.633 10.094 1.00 46.94 195 GLU A O 1
ATOM 1415 N N . ASP A 1 196 ? 19.022 -16.452 10.382 1.00 37.72 196 ASP A N 1
ATOM 1416 C CA . ASP A 1 196 ? 18.928 -17.119 9.089 1.00 37.72 196 ASP A CA 1
ATOM 1417 C C . ASP A 1 196 ? 17.992 -16.330 8.170 1.00 37.72 196 ASP A C 1
ATOM 1419 O O . ASP A 1 196 ? 16.772 -16.465 8.177 1.00 37.72 196 ASP A O 1
ATOM 1423 N N . GLN A 1 197 ? 18.649 -15.456 7.409 1.00 44.00 197 GLN A N 1
ATOM 1424 C CA . GLN A 1 197 ? 18.413 -15.186 5.993 1.00 44.00 197 GLN A CA 1
ATOM 1425 C C . GLN A 1 197 ? 17.076 -14.542 5.576 1.00 44.00 197 GLN A C 1
ATOM 1427 O O . GLN A 1 197 ? 16.049 -15.178 5.370 1.00 44.00 197 GLN A O 1
ATOM 1432 N N . ARG A 1 198 ? 17.207 -13.251 5.228 1.00 43.03 198 ARG A N 1
ATOM 1433 C CA . ARG A 1 198 ? 16.367 -12.490 4.284 1.00 43.03 198 ARG A CA 1
ATOM 1434 C C . ARG A 1 198 ? 14.924 -12.262 4.735 1.00 43.03 198 ARG A C 1
ATOM 1436 O O . ARG A 1 198 ? 13.967 -12.706 4.104 1.00 43.03 198 ARG A O 1
ATOM 1443 N N . THR A 1 199 ? 14.754 -11.396 5.729 1.00 48.78 199 THR A N 1
ATOM 1444 C CA . THR A 1 199 ? 13.545 -10.571 5.837 1.00 48.78 199 THR A CA 1
ATOM 1445 C C . THR A 1 199 ? 13.499 -9.612 4.646 1.00 48.78 199 THR A C 1
ATOM 1447 O O . THR A 1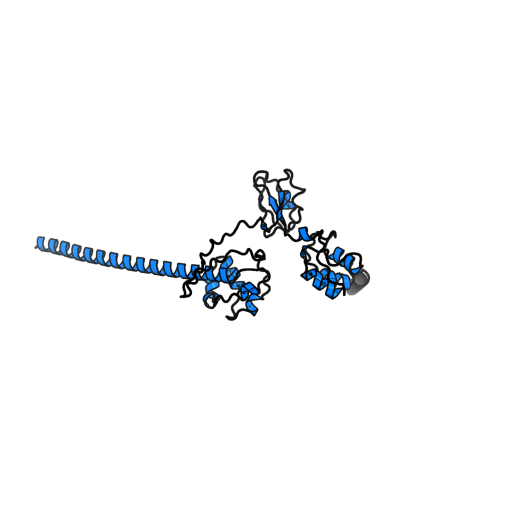 199 ? 13.913 -8.457 4.725 1.00 48.78 199 THR A O 1
ATOM 1450 N N . HIS A 1 200 ? 13.026 -10.098 3.496 1.00 57.56 200 HIS A N 1
ATOM 1451 C CA . HIS A 1 200 ? 12.629 -9.218 2.405 1.00 57.56 200 HIS A CA 1
ATOM 1452 C C . HIS A 1 200 ? 11.608 -8.225 2.968 1.00 57.56 200 HIS A C 1
ATOM 1454 O O . HIS A 1 200 ? 10.567 -8.627 3.487 1.00 57.56 200 HIS A O 1
ATOM 1460 N N . ALA A 1 201 ? 11.939 -6.932 2.925 1.00 69.50 201 ALA A N 1
ATOM 1461 C CA . ALA A 1 201 ? 11.063 -5.888 3.432 1.00 69.50 201 ALA A CA 1
ATOM 1462 C C . ALA A 1 201 ? 9.702 -6.003 2.736 1.00 69.50 201 ALA A C 1
ATOM 1464 O O . ALA A 1 201 ? 9.637 -5.981 1.505 1.00 69.50 201 ALA A O 1
ATOM 1465 N N . THR A 1 202 ? 8.626 -6.160 3.511 1.00 80.38 202 THR A N 1
ATOM 1466 C CA . THR A 1 202 ? 7.267 -6.209 2.969 1.00 80.38 202 THR A CA 1
ATOM 1467 C C . THR A 1 202 ? 7.007 -4.957 2.137 1.00 80.38 202 THR A C 1
ATOM 1469 O O . THR A 1 202 ? 7.142 -3.834 2.618 1.00 80.38 202 THR A O 1
ATOM 1472 N N . GLN A 1 203 ? 6.622 -5.158 0.882 1.00 83.12 203 GLN A N 1
ATOM 1473 C CA . GLN A 1 203 ? 6.292 -4.092 -0.056 1.00 83.12 203 GLN A CA 1
ATOM 1474 C C . GLN A 1 203 ? 4.775 -3.924 -0.179 1.00 83.12 203 GLN A C 1
ATOM 1476 O O . GLN A 1 203 ? 3.977 -4.745 0.285 1.00 83.12 203 GLN A O 1
ATOM 1481 N N . THR A 1 204 ? 4.350 -2.854 -0.848 1.00 87.56 204 THR A N 1
ATOM 1482 C CA . THR A 1 204 ? 2.937 -2.616 -1.136 1.00 87.56 204 THR A CA 1
ATOM 1483 C C . THR A 1 204 ? 2.387 -3.655 -2.120 1.00 87.56 204 THR A C 1
ATOM 1485 O O . THR A 1 204 ? 3.089 -4.215 -2.964 1.00 87.56 204 THR A O 1
ATOM 1488 N N . CYS A 1 205 ? 1.093 -3.957 -1.994 1.00 91.75 205 CYS A N 1
ATOM 1489 C CA . CYS A 1 205 ? 0.432 -4.947 -2.840 1.00 91.75 205 CYS A CA 1
ATOM 1490 C C . CYS A 1 205 ? 0.327 -4.451 -4.291 1.00 91.75 205 CYS A C 1
ATOM 1492 O O . CYS A 1 205 ? -0.472 -3.562 -4.580 1.00 91.75 205 CYS A O 1
ATOM 1494 N N . ILE A 1 206 ? 1.035 -5.109 -5.213 1.00 92.88 206 ILE A N 1
ATOM 1495 C CA . ILE A 1 206 ? 1.003 -4.815 -6.662 1.00 92.88 206 ILE A CA 1
ATOM 1496 C C . ILE A 1 206 ? -0.194 -5.438 -7.406 1.00 92.88 206 ILE A C 1
ATOM 1498 O O . ILE A 1 206 ? -0.262 -5.424 -8.629 1.00 92.88 206 ILE A O 1
ATOM 1502 N N . ARG A 1 207 ? -1.139 -6.048 -6.679 1.00 93.12 207 ARG A N 1
ATOM 1503 C CA . ARG A 1 207 ? -2.365 -6.669 -7.223 1.00 93.12 207 ARG A CA 1
ATOM 1504 C C . ARG A 1 207 ? -2.155 -7.742 -8.315 1.00 93.12 207 ARG A C 1
ATOM 1506 O O . ARG A 1 207 ? -3.059 -7.994 -9.102 1.00 93.12 207 ARG A O 1
ATOM 1513 N N . CYS A 1 208 ? -1.059 -8.503 -8.279 1.00 95.12 208 CYS A N 1
ATOM 1514 C CA . CYS A 1 208 ? -0.729 -9.525 -9.296 1.00 95.12 208 CYS A CA 1
ATOM 1515 C C . CYS A 1 208 ? -1.685 -10.742 -9.414 1.00 95.12 208 CYS A C 1
ATOM 1517 O O . CYS A 1 208 ? -1.649 -11.478 -10.396 1.00 95.12 208 CYS A O 1
ATOM 1519 N N . GLY A 1 209 ? -2.509 -11.019 -8.404 1.00 94.94 209 GLY A N 1
ATOM 1520 C CA . GLY A 1 209 ? -3.534 -12.076 -8.405 1.00 94.94 209 GLY A CA 1
ATOM 1521 C C . GLY A 1 209 ? -3.042 -13.464 -7.988 1.00 94.94 209 GLY A C 1
ATOM 1522 O O . GLY A 1 209 ? -3.841 -14.395 -7.901 1.00 94.94 209 GLY A O 1
ATOM 1523 N N . ARG A 1 210 ? -1.744 -13.631 -7.702 1.00 96.56 210 ARG A N 1
ATOM 1524 C CA . ARG A 1 210 ? -1.130 -14.947 -7.443 1.00 96.56 210 ARG A CA 1
ATOM 1525 C C . ARG A 1 210 ? -1.705 -15.656 -6.216 1.00 96.56 210 ARG A C 1
ATOM 1527 O O . ARG A 1 210 ? -1.999 -16.844 -6.281 1.00 96.56 210 ARG A O 1
ATOM 1534 N N . CYS A 1 211 ? -1.964 -14.907 -5.148 1.00 96.69 211 CYS A N 1
ATOM 1535 C CA . CYS A 1 211 ? -2.566 -15.411 -3.915 1.00 96.69 211 CYS A CA 1
ATOM 1536 C C . CYS A 1 211 ? -3.967 -16.018 -4.116 1.00 96.69 211 CYS A C 1
ATOM 1538 O O . CYS A 1 211 ? -4.297 -17.001 -3.461 1.00 96.69 211 CYS A O 1
AT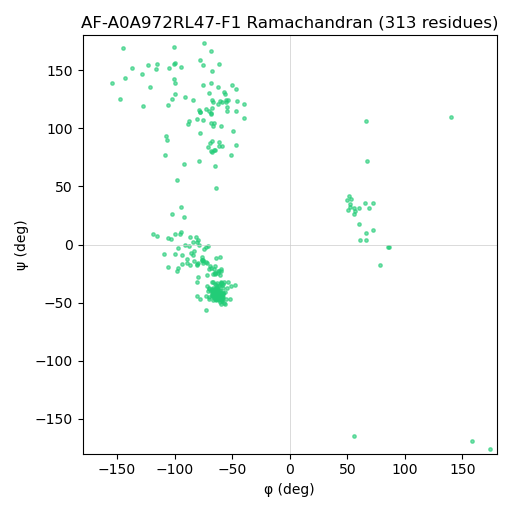OM 1540 N N . ALA A 1 212 ? -4.781 -15.481 -5.032 1.00 96.88 212 ALA A N 1
ATOM 1541 C CA . ALA A 1 212 ? -6.108 -16.029 -5.325 1.00 96.88 212 ALA A CA 1
ATOM 1542 C C . ALA A 1 212 ? -6.022 -17.365 -6.080 1.00 96.88 212 ALA A C 1
ATOM 1544 O O . ALA A 1 212 ? -6.802 -18.274 -5.815 1.00 96.88 212 ALA A O 1
ATOM 1545 N N . LYS A 1 213 ? -5.035 -17.509 -6.975 1.00 96.62 213 LYS A N 1
ATOM 1546 C CA . LYS A 1 213 ? -4.827 -18.735 -7.765 1.00 96.62 213 LYS A CA 1
ATOM 1547 C C . LYS A 1 213 ? -4.417 -19.933 -6.909 1.00 96.62 213 LYS A C 1
ATOM 1549 O O . LYS A 1 213 ? -4.765 -21.056 -7.249 1.00 96.62 213 LYS A O 1
ATOM 1554 N N . VAL A 1 214 ? -3.686 -19.694 -5.820 1.00 96.94 214 VAL A N 1
ATOM 1555 C CA . VAL A 1 214 ? -3.192 -20.756 -4.926 1.00 96.94 214 VAL A CA 1
ATOM 1556 C C . VAL A 1 214 ? -4.073 -20.991 -3.702 1.00 96.94 214 VAL A C 1
ATOM 1558 O O . VAL A 1 214 ? -3.775 -21.870 -2.902 1.00 96.94 214 VAL A O 1
ATOM 1561 N N . CYS A 1 215 ? -5.141 -20.209 -3.512 1.00 96.62 215 CYS A N 1
ATOM 1562 C CA . CYS A 1 215 ? -5.967 -20.320 -2.316 1.00 96.62 215 CYS A CA 1
ATOM 1563 C C . CYS A 1 215 ? -6.823 -21.603 -2.354 1.00 96.62 215 CYS A C 1
ATOM 1565 O O . CYS A 1 215 ? -7.723 -21.697 -3.195 1.00 96.62 215 CYS A O 1
ATOM 1567 N N . PRO A 1 216 ? -6.639 -22.558 -1.419 1.00 96.31 216 PRO A N 1
ATOM 1568 C CA . PRO A 1 216 ? -7.416 -23.801 -1.407 1.00 96.31 216 PRO A CA 1
ATOM 1569 C C . PRO A 1 216 ? -8.900 -23.563 -1.093 1.00 96.31 216 PRO A C 1
ATOM 1571 O O . PRO A 1 216 ? -9.765 -24.240 -1.642 1.00 96.31 216 PRO A O 1
ATOM 1574 N N . SER A 1 217 ? -9.205 -22.550 -0.277 1.00 95.75 217 SER A N 1
ATOM 1575 C CA . SER A 1 217 ? -10.577 -22.129 0.041 1.00 95.75 217 SER A CA 1
ATOM 1576 C C . SER A 1 217 ? -11.217 -21.255 -1.050 1.00 95.75 217 SER A C 1
ATOM 1578 O O . SER A 1 217 ? -12.323 -20.765 -0.855 1.00 95.75 217 SER A O 1
ATOM 1580 N N . ARG A 1 218 ? -10.535 -21.021 -2.186 1.00 95.25 218 ARG A N 1
ATOM 1581 C CA . ARG A 1 218 ? -11.008 -20.173 -3.302 1.00 95.25 218 ARG A CA 1
ATOM 1582 C C . ARG A 1 218 ? -11.453 -18.764 -2.883 1.00 95.25 218 ARG A C 1
ATOM 1584 O O . ARG A 1 218 ? -12.380 -18.197 -3.457 1.00 95.25 218 ARG A O 1
ATOM 1591 N N . LEU A 1 219 ? -10.780 -18.193 -1.888 1.00 95.25 219 LEU A N 1
ATOM 1592 C CA . LEU A 1 219 ? -11.031 -16.826 -1.439 1.00 95.25 219 LEU A CA 1
ATOM 1593 C C . LEU A 1 219 ? -10.462 -15.798 -2.423 1.00 95.25 219 LEU A C 1
ATOM 1595 O O . LEU A 1 219 ? -9.699 -16.124 -3.336 1.00 95.25 219 LEU A O 1
ATOM 1599 N N . LEU A 1 220 ? -10.756 -14.521 -2.161 1.00 95.62 220 LEU A N 1
ATOM 1600 C CA . LEU A 1 220 ? -10.134 -13.370 -2.818 1.00 95.62 220 LEU A CA 1
ATOM 1601 C C . LEU A 1 220 ? -9.179 -12.638 -1.850 1.00 95.62 220 LEU A C 1
ATOM 1603 O O . LEU A 1 220 ? -9.519 -11.559 -1.351 1.00 95.62 220 LEU A O 1
ATOM 1607 N N . PRO A 1 221 ? -7.963 -13.177 -1.592 1.00 96.06 221 PRO A N 1
ATOM 1608 C CA . PRO A 1 221 ? -7.003 -12.605 -0.646 1.00 96.06 221 PRO A CA 1
ATOM 1609 C C . PRO A 1 221 ? -6.712 -11.115 -0.848 1.00 96.06 221 PRO A C 1
ATOM 1611 O O . PRO A 1 221 ? -6.547 -10.374 0.110 1.00 96.06 221 PRO A O 1
ATOM 1614 N N . GLN A 1 222 ? -6.687 -10.642 -2.096 1.00 94.00 222 GLN A N 1
ATOM 1615 C CA . GLN A 1 222 ? -6.406 -9.235 -2.395 1.00 94.00 222 GLN A CA 1
ATOM 1616 C C . GLN A 1 222 ? -7.468 -8.282 -1.836 1.00 94.00 222 GLN A C 1
ATOM 1618 O O . GLN A 1 222 ? -7.129 -7.229 -1.298 1.00 94.00 222 GLN A O 1
ATOM 1623 N N . GLN A 1 223 ? -8.746 -8.648 -1.968 1.00 94.50 223 GLN A N 1
ATOM 1624 C CA . GLN A 1 223 ? -9.861 -7.850 -1.459 1.00 94.50 223 GLN A CA 1
ATOM 1625 C C . GLN A 1 223 ? -9.921 -7.929 0.066 1.00 94.50 223 GLN A C 1
ATOM 1627 O O . GLN A 1 223 ? -10.036 -6.896 0.725 1.00 94.50 223 GLN A O 1
ATOM 1632 N N . LEU A 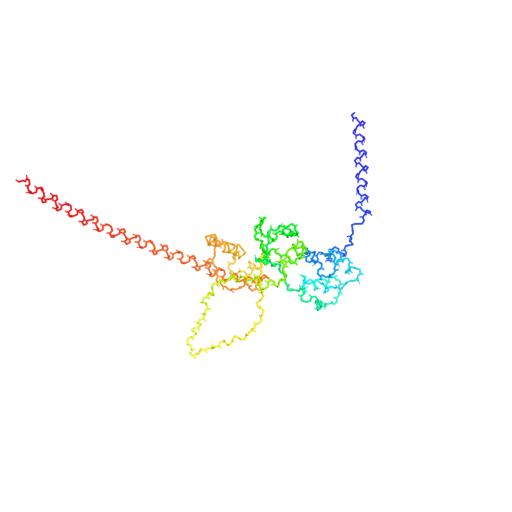1 224 ? -9.762 -9.137 0.622 1.00 95.62 224 LEU A N 1
ATOM 1633 C CA . LEU A 1 224 ? -9.699 -9.358 2.068 1.00 95.62 224 LEU A CA 1
ATOM 1634 C C . LEU A 1 224 ? -8.588 -8.527 2.713 1.00 95.62 224 LEU A C 1
ATOM 1636 O O . LEU A 1 224 ? -8.857 -7.769 3.642 1.00 95.62 224 LEU A O 1
ATOM 1640 N N . TYR A 1 225 ? -7.369 -8.596 2.177 1.00 95.25 225 TYR A N 1
ATOM 1641 C CA . TYR A 1 225 ? -6.241 -7.792 2.642 1.00 95.25 225 TYR A CA 1
ATOM 1642 C C . TYR A 1 225 ? -6.555 -6.299 2.628 1.00 95.25 225 TYR A C 1
ATOM 1644 O O . TYR A 1 225 ? -6.317 -5.611 3.617 1.00 95.25 225 TYR A O 1
ATOM 1652 N N . TRP A 1 226 ? -7.134 -5.785 1.540 1.00 93.62 226 TRP A N 1
ATOM 1653 C CA . TRP A 1 226 ? -7.436 -4.359 1.439 1.00 93.62 226 TRP A CA 1
ATOM 1654 C C . TRP A 1 226 ? -8.517 -3.919 2.441 1.00 93.62 226 TRP A C 1
ATOM 1656 O O . TRP A 1 226 ? -8.398 -2.858 3.059 1.00 93.62 226 TRP A O 1
ATOM 1666 N N . HIS A 1 227 ? -9.549 -4.741 2.663 1.00 95.38 227 HIS A N 1
ATOM 1667 C CA . HIS A 1 227 ? -10.560 -4.490 3.694 1.00 95.38 227 HIS A CA 1
ATOM 1668 C C . HIS A 1 227 ? -9.967 -4.495 5.102 1.00 95.38 227 HIS A C 1
ATOM 1670 O O . HIS A 1 227 ? -10.246 -3.590 5.883 1.00 95.38 227 HIS A O 1
ATOM 1676 N N . ILE A 1 228 ? -9.099 -5.455 5.402 1.00 94.94 228 ILE A N 1
ATOM 1677 C CA . ILE A 1 228 ? -8.474 -5.593 6.718 1.00 94.94 228 ILE A CA 1
ATOM 1678 C C . ILE A 1 228 ? -7.478 -4.464 6.980 1.00 94.94 228 ILE A C 1
ATOM 1680 O O . ILE A 1 228 ? -7.532 -3.837 8.033 1.00 94.94 228 ILE A O 1
ATOM 1684 N N . ARG A 1 229 ? -6.623 -4.138 6.004 1.00 91.56 229 ARG A N 1
ATOM 1685 C CA . ARG A 1 229 ? -5.644 -3.045 6.104 1.00 91.56 229 ARG A CA 1
ATOM 1686 C C . ARG A 1 229 ? -6.309 -1.692 6.351 1.00 91.56 229 ARG A C 1
ATOM 1688 O O . ARG A 1 229 ? -5.745 -0.842 7.023 1.00 91.56 229 ARG A O 1
ATOM 1695 N N . THR A 1 230 ? -7.508 -1.489 5.807 1.00 91.25 230 THR A N 1
ATOM 1696 C CA . THR A 1 230 ? -8.296 -0.262 6.013 1.00 91.25 230 THR A CA 1
ATOM 1697 C C . THR A 1 230 ? -9.179 -0.305 7.268 1.00 91.25 230 THR A C 1
ATOM 1699 O O . THR A 1 230 ? -9.988 0.599 7.461 1.00 91.25 230 THR A O 1
ATOM 1702 N N . GLY A 1 231 ? -9.060 -1.341 8.108 1.00 89.69 231 GLY A N 1
ATOM 1703 C CA . GLY A 1 231 ? -9.836 -1.506 9.344 1.00 89.69 231 GLY A CA 1
ATOM 1704 C C . GLY A 1 231 ? -11.312 -1.864 9.129 1.00 89.69 231 GLY A C 1
ATOM 1705 O O . GLY A 1 231 ? -12.113 -1.793 10.055 1.00 89.69 231 GLY A O 1
ATOM 1706 N N . ARG A 1 232 ? -11.709 -2.237 7.907 1.00 92.62 232 ARG A N 1
ATOM 1707 C CA . ARG A 1 232 ? -13.099 -2.546 7.536 1.00 92.62 232 ARG A CA 1
ATOM 1708 C C . ARG A 1 232 ? -13.390 -4.038 7.711 1.00 92.62 232 ARG A C 1
ATOM 1710 O O . ARG A 1 232 ? -13.589 -4.754 6.726 1.00 92.62 232 ARG A O 1
ATOM 1717 N N . PHE A 1 233 ? -13.425 -4.504 8.958 1.00 93.94 233 PHE A N 1
ATOM 1718 C CA . PHE A 1 233 ? -13.610 -5.925 9.281 1.00 93.94 233 PHE A CA 1
ATOM 1719 C C . PHE A 1 233 ? -14.977 -6.484 8.863 1.00 93.94 233 PHE A C 1
ATOM 1721 O O . PHE A 1 233 ? -15.030 -7.610 8.375 1.00 93.94 233 PHE A O 1
ATOM 1728 N N . ASP A 1 234 ? -16.047 -5.684 8.913 1.00 92.38 234 ASP A N 1
ATOM 1729 C CA . ASP A 1 234 ? -17.387 -6.104 8.465 1.00 92.38 234 ASP A CA 1
ATOM 1730 C C . ASP A 1 234 ? -17.388 -6.554 6.997 1.00 92.38 234 ASP A C 1
ATOM 1732 O O . ASP A 1 234 ? -17.984 -7.566 6.623 1.00 92.38 234 ASP A O 1
ATOM 1736 N N . LYS A 1 235 ? -16.663 -5.816 6.144 1.00 93.81 235 LYS A N 1
ATOM 1737 C CA . LYS A 1 235 ? -16.523 -6.151 4.720 1.00 93.81 235 LYS A CA 1
ATOM 1738 C C . LYS A 1 235 ? -15.672 -7.397 4.523 1.00 93.81 235 LYS A C 1
ATOM 1740 O O . LYS A 1 235 ? -15.991 -8.213 3.665 1.00 93.81 235 LYS A O 1
ATOM 1745 N N . ALA A 1 236 ? -14.623 -7.560 5.328 1.00 93.56 236 ALA A N 1
ATOM 1746 C CA . ALA A 1 236 ? -13.807 -8.767 5.296 1.00 93.56 236 ALA A CA 1
ATOM 1747 C C . ALA A 1 236 ? -14.638 -10.005 5.678 1.00 93.56 236 ALA A C 1
ATOM 1749 O O . ALA A 1 236 ? -14.582 -11.019 4.986 1.00 93.56 236 ALA A O 1
ATOM 1750 N N . GLN A 1 237 ? -15.482 -9.904 6.708 1.00 93.94 237 GLN A N 1
ATOM 1751 C CA . GLN A 1 237 ? -16.407 -10.970 7.089 1.00 93.94 237 GLN A CA 1
ATOM 1752 C C . GLN A 1 237 ? -17.416 -11.285 5.978 1.00 93.94 237 GLN A C 1
ATOM 1754 O O . GLN A 1 237 ? -17.639 -12.457 5.678 1.00 93.94 237 GLN A O 1
ATOM 1759 N N . ALA A 1 238 ? -17.974 -10.262 5.321 1.00 93.69 238 ALA A N 1
ATOM 1760 C CA . ALA A 1 238 ? -18.871 -10.443 4.178 1.00 93.69 238 ALA A CA 1
ATOM 1761 C C . ALA A 1 238 ? -18.192 -11.134 2.981 1.00 93.69 238 ALA A C 1
ATOM 1763 O O . ALA A 1 238 ? -18.867 -11.752 2.166 1.00 93.69 238 ALA A O 1
ATOM 1764 N N . HIS A 1 239 ? -16.864 -11.041 2.870 1.00 92.00 239 HIS A N 1
ATOM 1765 C CA . HIS A 1 239 ? -16.049 -11.736 1.862 1.00 92.00 239 HIS A CA 1
ATOM 1766 C C . HIS A 1 239 ? -15.493 -13.064 2.399 1.00 92.00 239 HIS A C 1
ATOM 1768 O O . HIS A 1 239 ? -14.383 -13.466 2.053 1.00 92.00 239 HIS A O 1
ATOM 1774 N N . THR A 1 240 ? -16.262 -13.702 3.286 1.00 93.50 240 THR A N 1
ATOM 1775 C CA . THR A 1 240 ? -16.022 -15.036 3.846 1.00 93.50 240 THR A CA 1
ATOM 1776 C C . THR A 1 240 ? -14.635 -15.235 4.464 1.00 93.50 240 THR A C 1
ATOM 1778 O O . THR A 1 240 ? -14.054 -16.317 4.403 1.00 93.50 240 THR A O 1
ATOM 1781 N N . LEU A 1 241 ? -14.116 -14.210 5.157 1.00 96.00 241 LEU A N 1
ATOM 1782 C CA . LEU A 1 241 ? -12.838 -14.277 5.887 1.00 96.00 241 LEU A CA 1
ATOM 1783 C C . LEU A 1 241 ? -12.698 -15.530 6.775 1.00 96.00 241 LEU A C 1
ATOM 1785 O O . LEU A 1 241 ? -11.600 -16.070 6.920 1.00 96.00 241 LEU A O 1
ATOM 1789 N N . PHE A 1 242 ? -13.792 -16.004 7.374 1.00 96.25 242 PHE A N 1
ATOM 1790 C CA . PHE A 1 242 ? -13.775 -17.164 8.267 1.00 96.25 242 PHE A CA 1
ATOM 1791 C C . PHE A 1 242 ? -13.578 -18.515 7.560 1.00 96.25 242 PHE A C 1
ATOM 1793 O O . PHE A 1 242 ? -13.161 -19.458 8.224 1.00 96.25 242 PHE A O 1
ATOM 1800 N N . ASP A 1 243 ? -13.744 -18.597 6.236 1.00 96.69 243 ASP A N 1
ATOM 1801 C CA . ASP A 1 243 ? -13.428 -19.805 5.454 1.00 96.69 243 ASP A CA 1
ATOM 1802 C C . ASP A 1 243 ? -11.911 -19.979 5.241 1.00 96.69 243 ASP A C 1
ATOM 1804 O O . ASP A 1 243 ? -11.433 -21.008 4.749 1.00 96.69 243 ASP A O 1
ATOM 1808 N N . CYS A 1 244 ? -11.120 -18.955 5.579 1.00 95.50 244 CYS A N 1
ATOM 1809 C CA . CYS A 1 244 ? -9.670 -19.030 5.526 1.00 95.50 244 CYS A CA 1
ATOM 1810 C C . CYS A 1 244 ? -9.169 -20.023 6.581 1.00 95.50 244 CYS A C 1
ATOM 1812 O O . CYS A 1 244 ? -9.377 -19.816 7.772 1.00 95.50 244 CYS A O 1
ATOM 1814 N N . ILE A 1 245 ? -8.435 -21.053 6.167 1.00 95.81 245 ILE A N 1
ATOM 1815 C CA . ILE A 1 245 ? -7.844 -22.054 7.075 1.00 95.81 245 ILE A CA 1
ATOM 1816 C C . ILE A 1 245 ? -6.395 -21.739 7.485 1.00 95.81 245 ILE A C 1
ATOM 1818 O O . ILE A 1 245 ? -5.714 -22.595 8.031 1.00 95.81 245 ILE A O 1
ATOM 1822 N N . GLU A 1 246 ? -5.901 -20.533 7.184 1.00 96.44 246 GLU A N 1
ATOM 1823 C CA . GLU A 1 246 ? -4.573 -20.050 7.616 1.00 96.44 246 GLU A CA 1
ATOM 1824 C C . GLU A 1 246 ? -3.387 -20.907 7.127 1.00 96.44 246 GLU A C 1
ATOM 1826 O O . GLU A 1 246 ? -2.341 -20.977 7.763 1.00 96.44 246 GLU A O 1
ATOM 1831 N N . CYS A 1 247 ? -3.535 -21.525 5.950 1.00 95.12 247 CYS A N 1
ATOM 1832 C CA . CYS A 1 247 ? -2.565 -22.452 5.353 1.00 95.12 247 CYS A CA 1
ATOM 1833 C C . CYS A 1 247 ? -1.263 -21.838 4.795 1.00 95.12 247 CYS A C 1
ATOM 1835 O O . CYS A 1 247 ? -0.468 -22.581 4.235 1.00 95.12 247 CYS A O 1
ATOM 1837 N N . GLY A 1 248 ? -1.066 -20.516 4.828 1.00 92.69 248 GLY A N 1
ATOM 1838 C CA . GLY A 1 248 ? 0.200 -19.873 4.420 1.00 92.69 248 GLY A CA 1
ATOM 1839 C C . GLY A 1 248 ? 0.468 -19.711 2.916 1.00 92.69 248 GLY A C 1
ATOM 1840 O O . GLY A 1 248 ? 1.250 -18.848 2.538 1.00 92.69 248 GLY A O 1
ATOM 1841 N N . HIS A 1 249 ? -0.228 -20.432 2.031 1.00 95.19 249 HIS A N 1
ATOM 1842 C CA . HIS A 1 249 ? 0.087 -20.439 0.590 1.00 95.19 249 HIS A CA 1
ATOM 1843 C C . HIS A 1 249 ? 0.054 -19.053 -0.067 1.00 95.19 249 HIS A C 1
ATOM 1845 O O . HIS A 1 249 ? 0.779 -18.785 -1.018 1.00 95.19 249 HIS A O 1
ATOM 1851 N N . CYS A 1 250 ? -0.818 -18.160 0.405 1.00 95.31 250 CYS A N 1
ATOM 1852 C CA . CYS A 1 250 ? -0.911 -16.811 -0.137 1.00 95.31 250 CYS A CA 1
ATOM 1853 C C . CYS A 1 250 ? 0.282 -15.920 0.236 1.00 95.31 250 CYS A C 1
ATOM 1855 O O . CYS A 1 250 ? 0.565 -14.993 -0.523 1.00 95.31 250 CYS A O 1
ATOM 1857 N N . ASP A 1 251 ? 0.951 -16.203 1.354 1.00 93.81 251 ASP A N 1
ATOM 1858 C CA . ASP A 1 251 ? 2.104 -15.449 1.858 1.00 93.81 251 ASP A CA 1
ATOM 1859 C C . ASP A 1 251 ? 3.344 -15.846 1.059 1.00 93.81 251 ASP A C 1
ATOM 1861 O O . ASP A 1 251 ? 4.039 -14.990 0.519 1.00 93.81 251 ASP A O 1
ATOM 1865 N N . GLU A 1 252 ? 3.532 -17.155 0.878 1.00 92.81 252 GLU A N 1
ATOM 1866 C CA . GLU A 1 252 ? 4.660 -17.739 0.145 1.00 92.81 252 GLU A CA 1
ATOM 1867 C C . GLU A 1 252 ? 4.721 -17.285 -1.316 1.00 92.81 252 GLU A C 1
ATOM 1869 O O . GLU A 1 252 ? 5.793 -17.025 -1.856 1.00 92.81 252 GLU A O 1
ATOM 1874 N N . VAL A 1 253 ? 3.570 -17.168 -1.984 1.00 95.12 253 VAL A N 1
ATOM 1875 C CA . VAL A 1 253 ? 3.539 -16.783 -3.403 1.00 95.12 253 VAL A CA 1
ATOM 1876 C C . VAL A 1 253 ? 3.506 -15.274 -3.629 1.00 95.12 253 VAL A C 1
ATOM 1878 O O . VAL A 1 253 ? 3.414 -14.831 -4.782 1.00 95.12 253 VAL A O 1
ATOM 1881 N N . CYS A 1 254 ? 3.489 -14.473 -2.562 1.00 93.75 254 CYS A N 1
ATOM 1882 C CA . CYS A 1 254 ? 3.341 -13.032 -2.671 1.00 93.75 254 CYS A CA 1
ATOM 1883 C C . CYS A 1 254 ? 4.675 -12.390 -3.084 1.00 93.75 254 CYS A C 1
ATOM 1885 O O . CYS A 1 254 ? 5.603 -12.371 -2.282 1.00 93.75 254 CYS A O 1
ATOM 1887 N N . PRO A 1 255 ? 4.783 -11.786 -4.285 1.00 92.75 255 PRO A N 1
ATOM 1888 C CA . PRO A 1 255 ? 6.027 -11.136 -4.711 1.00 92.75 255 PRO A CA 1
ATOM 1889 C C . PRO A 1 255 ? 6.382 -9.920 -3.841 1.00 92.75 255 PRO A C 1
ATOM 1891 O O . PRO A 1 255 ? 7.544 -9.553 -3.728 1.00 92.75 255 PRO A O 1
ATOM 1894 N N . SER A 1 256 ? 5.379 -9.313 -3.200 1.00 91.81 256 SER A N 1
ATOM 1895 C CA . SER A 1 256 ? 5.549 -8.198 -2.265 1.00 91.81 256 SER A CA 1
ATOM 1896 C C . SER A 1 256 ? 5.888 -8.655 -0.837 1.00 91.81 256 SER A C 1
ATOM 1898 O O . SER A 1 256 ? 5.965 -7.808 0.048 1.00 91.81 256 SER A O 1
ATOM 1900 N N . HIS A 1 257 ? 6.036 -9.962 -0.581 1.00 89.44 257 HIS A N 1
ATOM 1901 C CA . HIS A 1 257 ? 6.320 -10.526 0.748 1.00 89.44 257 HIS A CA 1
ATOM 1902 C C . HIS A 1 257 ? 5.345 -10.030 1.836 1.00 89.44 257 HIS A C 1
ATOM 1904 O O . HIS A 1 257 ? 5.742 -9.661 2.942 1.00 89.44 257 HIS A O 1
ATOM 1910 N N . ILE A 1 258 ? 4.050 -9.953 1.497 1.00 92.25 258 ILE A N 1
ATOM 1911 C CA . ILE A 1 258 ? 2.993 -9.537 2.431 1.00 92.25 258 ILE A CA 1
ATOM 1912 C C . ILE A 1 258 ? 2.546 -10.756 3.247 1.00 92.25 258 ILE A C 1
ATOM 1914 O O . ILE A 1 258 ? 2.079 -11.721 2.636 1.00 92.25 258 ILE A O 1
ATOM 1918 N N . PRO A 1 259 ? 2.588 -10.697 4.591 1.00 92.56 259 PRO A N 1
ATOM 1919 C CA . PRO A 1 259 ? 2.123 -11.778 5.459 1.00 92.56 259 PRO A CA 1
ATOM 1920 C C . PRO A 1 259 ? 0.590 -11.760 5.568 1.00 92.56 259 PRO A C 1
ATOM 1922 O O . PRO A 1 259 ? 0.014 -11.336 6.571 1.00 92.56 259 PRO A O 1
ATOM 1925 N N . LEU A 1 260 ? -0.110 -12.143 4.497 1.00 94.19 260 LEU A N 1
ATOM 1926 C CA . LEU A 1 260 ? -1.573 -12.075 4.410 1.00 94.19 260 LEU A CA 1
ATOM 1927 C C . LEU A 1 260 ? -2.250 -12.881 5.523 1.00 94.19 260 LEU A C 1
ATOM 1929 O O . LEU A 1 260 ? -3.267 -12.430 6.054 1.00 94.19 260 LEU A O 1
ATOM 1933 N N . VAL A 1 261 ? -1.695 -14.034 5.907 1.00 95.06 261 VAL A N 1
ATOM 1934 C CA . VAL A 1 261 ? -2.265 -14.851 6.985 1.00 95.06 261 VAL A CA 1
ATOM 1935 C C . VAL A 1 261 ? -2.240 -14.121 8.327 1.00 95.06 261 VAL A C 1
ATOM 1937 O O . VAL A 1 261 ? -3.216 -14.223 9.071 1.00 95.06 261 VAL A O 1
ATOM 1940 N N . ASP A 1 262 ? -1.213 -13.325 8.626 1.00 90.75 262 ASP A N 1
ATOM 1941 C CA . ASP A 1 262 ? -1.162 -12.554 9.875 1.00 90.75 262 ASP A CA 1
ATOM 1942 C C . ASP A 1 262 ? -2.241 -11.468 9.918 1.00 90.75 262 ASP A C 1
ATOM 1944 O O . ASP A 1 262 ? -2.923 -11.308 10.935 1.00 90.75 262 ASP A O 1
ATOM 1948 N N . TYR A 1 263 ? -2.496 -10.799 8.789 1.00 93.88 263 TYR A N 1
ATOM 1949 C CA . TYR A 1 263 ? -3.637 -9.886 8.661 1.00 93.88 263 TYR A CA 1
ATOM 1950 C C . TYR A 1 263 ? -4.970 -10.610 8.890 1.00 93.88 263 TYR A C 1
ATOM 1952 O O . TYR A 1 263 ? -5.851 -10.081 9.572 1.00 93.88 263 TYR A O 1
ATOM 1960 N N . TYR A 1 264 ? -5.134 -11.823 8.354 1.00 95.44 264 TYR A N 1
ATOM 1961 C CA . TYR A 1 264 ? -6.358 -12.608 8.537 1.00 95.44 264 TYR A CA 1
ATOM 1962 C C . TYR A 1 264 ? -6.549 -13.060 9.982 1.00 95.44 264 TYR A C 1
ATOM 1964 O O . TYR A 1 264 ? -7.652 -12.909 10.509 1.00 95.44 264 TYR A O 1
ATOM 1972 N N . ARG A 1 265 ? -5.495 -13.550 10.645 1.00 94.94 265 ARG A N 1
ATOM 1973 C CA . ARG A 1 265 ? -5.526 -13.914 12.071 1.00 94.94 265 ARG A CA 1
ATOM 1974 C C . ARG A 1 265 ? -5.913 -12.723 12.934 1.00 94.94 265 ARG A C 1
ATOM 1976 O O . ARG A 1 265 ? -6.829 -12.835 13.746 1.00 94.94 265 ARG A O 1
ATOM 1983 N N . HIS A 1 266 ? -5.266 -11.578 12.714 1.00 93.88 266 HIS A N 1
ATOM 1984 C CA . HIS A 1 266 ? -5.579 -10.341 13.423 1.00 93.88 266 HIS A CA 1
ATOM 1985 C C . HIS A 1 266 ? -7.051 -9.948 13.234 1.00 93.88 266 HIS A C 1
ATOM 1987 O O . HIS A 1 266 ? -7.768 -9.734 14.208 1.00 93.88 266 HIS A O 1
ATOM 1993 N N . ALA A 1 267 ? -7.533 -9.919 11.989 1.00 94.56 267 ALA A N 1
ATOM 1994 C CA . ALA A 1 267 ? -8.915 -9.554 11.688 1.00 94.56 267 ALA A CA 1
ATOM 1995 C C . ALA A 1 267 ? -9.938 -10.514 12.311 1.00 94.56 267 ALA A C 1
ATOM 1997 O O . ALA A 1 267 ? -10.922 -10.064 12.895 1.00 94.56 267 ALA A O 1
ATOM 1998 N N . LYS A 1 268 ? -9.709 -11.831 12.234 1.00 95.00 268 LYS A N 1
ATOM 1999 C CA . LYS A 1 268 ? -10.573 -12.822 12.893 1.00 95.00 268 LYS A CA 1
ATOM 2000 C C . LYS A 1 268 ? -10.581 -12.639 14.410 1.00 95.00 268 LYS A C 1
ATOM 2002 O O . LYS A 1 268 ? -11.646 -12.720 15.016 1.00 95.00 268 LYS A O 1
ATOM 2007 N N . GLY A 1 269 ? -9.418 -12.379 15.010 1.00 94.25 269 GLY A N 1
ATOM 2008 C CA . GLY A 1 269 ? -9.282 -12.108 16.440 1.00 94.25 269 GLY A CA 1
ATOM 2009 C C . GLY A 1 269 ? -10.086 -10.885 16.880 1.00 94.25 269 GLY A C 1
ATOM 2010 O O . GLY A 1 269 ? -10.846 -10.969 17.844 1.00 94.25 269 GLY A O 1
ATOM 2011 N N . GLU A 1 270 ? -9.991 -9.782 16.136 1.00 92.19 270 GLU A N 1
ATOM 2012 C CA . GLU A 1 270 ? -10.758 -8.561 16.408 1.00 92.19 270 GLU A CA 1
ATOM 2013 C C . GLU A 1 270 ? -12.271 -8.787 16.285 1.00 92.19 270 GLU A C 1
ATOM 2015 O O . GLU A 1 270 ? -13.020 -8.390 17.176 1.00 92.19 270 GLU A O 1
ATOM 2020 N N . ILE A 1 271 ? -12.733 -9.496 15.250 1.00 94.00 271 ILE A N 1
ATOM 2021 C CA . ILE A 1 271 ? -14.162 -9.817 15.089 1.00 94.00 271 ILE A CA 1
ATOM 2022 C C . ILE A 1 271 ? -14.663 -10.689 16.252 1.00 94.00 271 ILE A C 1
ATOM 2024 O O . ILE A 1 271 ? -15.725 -10.429 16.819 1.00 94.00 271 ILE A O 1
ATOM 2028 N N . LEU A 1 272 ? -13.894 -11.709 16.649 1.00 91.75 272 LEU A N 1
ATOM 2029 C CA . LEU A 1 272 ? -14.250 -12.574 17.777 1.00 91.75 272 LEU A CA 1
ATOM 2030 C C . LEU A 1 272 ? -14.313 -11.796 19.094 1.00 91.75 272 LEU A C 1
ATOM 2032 O O . LEU A 1 272 ? -15.229 -12.003 19.891 1.00 91.75 272 LEU A O 1
ATOM 2036 N N . LYS A 1 273 ? -13.365 -10.884 19.321 1.00 92.12 273 LYS A N 1
ATOM 2037 C CA . LYS A 1 273 ? -13.339 -10.020 20.502 1.00 92.12 273 LYS A CA 1
ATOM 2038 C C . LYS A 1 273 ? -14.555 -9.093 20.545 1.00 92.12 273 LYS A C 1
ATOM 2040 O O . LYS A 1 273 ? -15.225 -9.029 21.573 1.00 92.12 273 LYS A O 1
ATOM 2045 N N . GLN A 1 274 ? -14.892 -8.454 19.423 1.00 91.31 274 GLN A N 1
ATOM 2046 C CA . GLN A 1 274 ? -16.086 -7.612 19.304 1.00 91.31 274 GLN A CA 1
ATOM 2047 C C . GLN A 1 274 ? -17.369 -8.393 19.613 1.00 91.31 274 GLN A C 1
ATOM 2049 O O . GLN A 1 274 ? -18.234 -7.900 20.340 1.00 91.31 274 GLN A O 1
ATOM 2054 N N . GLU A 1 275 ? -17.483 -9.629 19.122 1.00 91.38 275 GLU A N 1
ATOM 2055 C CA . GLU A 1 275 ? -18.641 -10.476 19.407 1.00 91.38 275 GLU A CA 1
ATOM 2056 C C . GLU A 1 275 ? -18.728 -10.858 20.893 1.00 91.38 275 GLU A C 1
ATOM 2058 O O . GLU A 1 275 ? -19.801 -10.778 21.494 1.00 91.38 275 GLU A O 1
ATOM 2063 N N . GLN A 1 276 ? -17.605 -11.218 21.520 1.00 93.12 276 GLN A N 1
ATOM 2064 C CA . GLN A 1 276 ? -17.564 -11.517 22.955 1.00 93.12 276 GLN A CA 1
ATOM 2065 C C . GLN A 1 276 ? -17.953 -10.305 23.804 1.00 93.12 276 GLN A C 1
ATOM 2067 O O . GLN A 1 276 ? -18.730 -10.436 24.754 1.00 93.12 276 GLN A O 1
ATOM 2072 N N . ASP A 1 277 ? -17.450 -9.122 23.461 1.00 93.06 277 ASP A N 1
ATOM 2073 C CA . ASP A 1 277 ? -17.780 -7.886 24.166 1.00 93.06 277 ASP A CA 1
ATOM 2074 C C . ASP A 1 277 ? -19.264 -7.535 23.996 1.00 93.06 277 ASP A C 1
ATOM 2076 O O . ASP A 1 277 ? -19.928 -7.171 24.972 1.00 93.06 277 ASP A O 1
ATOM 2080 N N . ARG A 1 278 ? -19.831 -7.761 22.802 1.00 93.81 278 ARG A N 1
ATOM 2081 C CA . ARG A 1 278 ? -21.271 -7.621 22.542 1.00 93.81 278 ARG A CA 1
ATOM 2082 C C . ARG A 1 278 ? -22.101 -8.560 23.417 1.00 93.81 278 ARG A C 1
ATOM 2084 O O . ARG A 1 278 ? -23.072 -8.119 24.035 1.00 93.81 278 ARG A O 1
ATOM 2091 N N . GLN A 1 279 ? -21.712 -9.829 23.522 1.00 95.50 279 GLN A N 1
ATOM 2092 C CA . GLN A 1 279 ? -22.404 -10.811 24.362 1.00 95.50 279 GLN A CA 1
ATOM 2093 C C . GLN A 1 279 ? -22.317 -10.456 25.851 1.00 95.50 279 GLN A C 1
ATOM 2095 O O . GLN A 1 279 ? -23.320 -10.515 26.565 1.00 95.50 279 GLN A O 1
ATOM 2100 N N . ARG A 1 280 ? -21.144 -10.026 26.329 1.00 95.31 280 ARG A N 1
ATOM 2101 C CA . ARG A 1 280 ? -20.952 -9.576 27.718 1.00 95.31 280 ARG A CA 1
ATOM 2102 C C . ARG A 1 280 ? -21.787 -8.337 28.037 1.00 95.31 280 ARG A C 1
ATOM 2104 O O . ARG A 1 280 ? -22.396 -8.278 29.109 1.00 95.31 280 ARG A O 1
ATOM 2111 N N . ALA A 1 281 ? -21.848 -7.375 27.115 1.00 94.88 281 ALA A N 1
ATOM 2112 C CA . ALA A 1 281 ? -22.685 -6.187 27.244 1.00 94.88 281 ALA A CA 1
ATOM 2113 C C . ALA A 1 281 ? -24.174 -6.559 27.303 1.00 94.88 281 ALA A C 1
ATOM 2115 O O . ALA A 1 281 ? -24.896 -6.067 28.170 1.00 94.88 281 ALA A O 1
ATOM 2116 N N . GLU A 1 282 ? -24.624 -7.485 26.455 1.00 96.25 282 GLU A N 1
ATOM 2117 C CA . GLU A 1 282 ? -26.005 -7.971 26.470 1.00 96.25 282 GLU A CA 1
ATOM 2118 C C . GLU A 1 282 ? -26.359 -8.674 27.786 1.00 96.25 282 GLU A C 1
ATOM 2120 O O . GLU A 1 282 ? -27.355 -8.341 28.427 1.00 96.25 282 GLU A O 1
ATOM 2125 N N . GLN A 1 283 ? -25.492 -9.560 28.278 1.00 95.06 283 GLN A N 1
ATOM 2126 C CA . GLN A 1 283 ? -25.669 -10.199 29.584 1.00 95.06 283 GLN A CA 1
ATOM 2127 C C . GLN A 1 283 ? -25.673 -9.182 30.738 1.00 95.06 283 GLN A C 1
ATOM 2129 O O . GLN A 1 283 ? -26.385 -9.352 31.730 1.00 95.06 283 GLN A O 1
ATOM 2134 N N . ALA A 1 284 ? -24.881 -8.109 30.659 1.00 94.00 284 ALA A N 1
ATOM 2135 C CA . ALA A 1 284 ? -24.918 -7.023 31.640 1.00 94.00 284 ALA A CA 1
ATOM 2136 C C . ALA A 1 284 ? -26.244 -6.238 31.587 1.00 94.00 284 ALA A C 1
ATOM 2138 O O . ALA A 1 284 ? -26.815 -5.930 32.641 1.00 94.00 284 ALA A O 1
ATOM 2139 N N . ARG A 1 285 ? -26.776 -5.979 30.383 1.00 95.56 285 ARG A N 1
ATOM 2140 C CA . ARG A 1 285 ? -28.102 -5.368 30.190 1.00 95.56 285 ARG A CA 1
ATOM 2141 C C . ARG A 1 285 ? -29.202 -6.231 30.798 1.00 95.56 285 ARG A C 1
ATOM 2143 O O . ARG A 1 285 ? -29.966 -5.730 31.618 1.00 95.56 285 ARG A O 1
ATOM 2150 N N . GLN A 1 286 ? -29.216 -7.530 30.503 1.00 93.75 286 GLN A N 1
ATOM 2151 C CA . GLN A 1 286 ? -30.191 -8.471 31.063 1.00 93.75 286 GLN A CA 1
ATOM 2152 C C . GLN A 1 286 ? -30.137 -8.520 32.596 1.00 93.75 286 GLN A C 1
ATOM 2154 O O . GLN A 1 286 ? -31.176 -8.447 33.253 1.00 93.75 286 GLN A O 1
ATOM 2159 N N . ARG A 1 287 ? -28.933 -8.555 33.188 1.00 92.38 287 ARG A N 1
ATOM 2160 C CA . ARG A 1 287 ? -28.755 -8.490 34.652 1.00 92.38 287 ARG A CA 1
ATOM 2161 C C . ARG A 1 287 ? -29.337 -7.210 35.249 1.00 92.38 287 ARG A C 1
ATOM 2163 O O . ARG A 1 287 ? -30.002 -7.260 36.285 1.00 92.38 287 ARG A O 1
ATOM 2170 N N . THR A 1 288 ? -29.114 -6.077 34.590 1.00 96.50 288 THR A N 1
ATOM 2171 C CA . THR A 1 288 ? -29.633 -4.775 35.028 1.00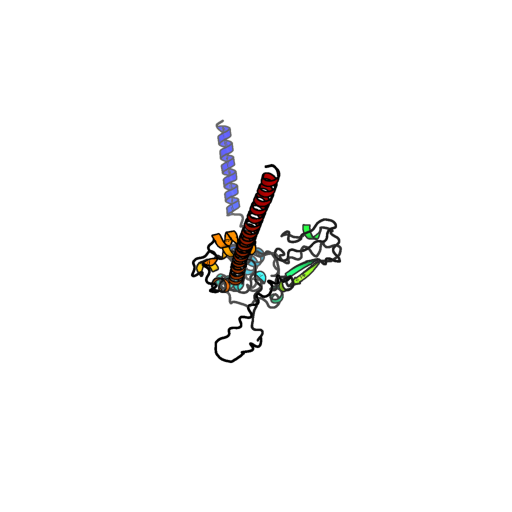 96.50 288 THR A CA 1
ATOM 2172 C C . THR A 1 288 ? -31.156 -4.723 34.927 1.00 96.50 288 THR A C 1
ATOM 2174 O O . THR A 1 288 ? -31.814 -4.332 35.888 1.00 96.50 288 THR A O 1
ATOM 2177 N N . MET A 1 289 ? -31.727 -5.204 33.819 1.00 95.50 289 MET A N 1
ATOM 2178 C CA . MET A 1 289 ? -33.178 -5.309 33.637 1.00 95.50 289 MET A CA 1
ATOM 2179 C C . MET A 1 289 ? -33.824 -6.173 34.728 1.00 95.50 289 MET A C 1
ATOM 2181 O O . MET A 1 289 ? -34.805 -5.757 35.341 1.00 95.50 289 MET A O 1
ATOM 2185 N N . PHE A 1 290 ? -33.240 -7.334 35.044 1.00 93.50 290 PHE A N 1
ATOM 2186 C CA . PHE A 1 290 ? -33.748 -8.219 36.098 1.00 93.50 290 PHE A CA 1
ATOM 2187 C C . PHE A 1 290 ? -33.685 -7.578 37.489 1.00 93.50 290 PHE A C 1
ATOM 2189 O O . PHE A 1 290 ? -34.602 -7.737 38.298 1.00 93.50 290 PHE A O 1
ATOM 2196 N N . ARG A 1 291 ? -32.602 -6.845 37.782 1.00 94.81 291 ARG A N 1
ATOM 2197 C CA . ARG A 1 291 ? -32.466 -6.087 39.032 1.00 94.81 291 ARG A CA 1
ATOM 2198 C C . ARG A 1 291 ? -33.559 -5.023 39.143 1.00 94.81 291 ARG A C 1
ATOM 2200 O O . ARG A 1 291 ? -34.197 -4.956 40.190 1.00 94.81 291 ARG A O 1
ATOM 2207 N N . ASN A 1 292 ? -33.785 -4.244 38.087 1.00 92.94 292 ASN A N 1
ATOM 2208 C CA . ASN A 1 292 ? -34.805 -3.193 38.072 1.00 92.94 292 ASN A CA 1
ATOM 2209 C C . ASN A 1 292 ? -36.207 -3.782 38.259 1.00 92.94 292 ASN A C 1
ATOM 2211 O O . ASN A 1 292 ? -36.922 -3.360 39.156 1.00 92.94 292 ASN A O 1
ATOM 2215 N N . PHE A 1 293 ? -36.538 -4.866 37.549 1.00 95.69 293 PHE A N 1
ATOM 2216 C CA . PHE A 1 293 ? -37.815 -5.565 37.716 1.00 95.69 293 PHE A CA 1
ATOM 2217 C C . PHE A 1 293 ? -38.072 -6.018 39.166 1.00 95.69 293 PHE A C 1
ATOM 2219 O O . PHE A 1 293 ? -39.181 -5.892 39.690 1.00 95.69 293 PHE A O 1
ATOM 2226 N N . ARG A 1 294 ? -37.039 -6.533 39.850 1.00 94.44 294 ARG A N 1
ATOM 2227 C CA . ARG A 1 294 ? -37.142 -6.922 41.267 1.00 94.44 294 ARG A CA 1
ATOM 2228 C C . ARG A 1 294 ? -37.378 -5.724 42.187 1.00 94.44 294 ARG A C 1
ATOM 2230 O O . ARG A 1 294 ? -38.130 -5.860 43.152 1.00 94.44 294 ARG A O 1
ATOM 2237 N N . LEU A 1 295 ? -36.717 -4.598 41.920 1.00 94.38 295 LEU A N 1
ATOM 2238 C CA . LEU A 1 295 ? -36.877 -3.366 42.693 1.00 94.38 295 LEU A CA 1
ATOM 2239 C C . LEU A 1 295 ? -38.283 -2.787 42.507 1.00 94.38 295 LEU A C 1
ATOM 2241 O O . LEU A 1 295 ? -38.953 -2.554 43.510 1.00 94.38 295 LEU A O 1
ATOM 2245 N N . ASP A 1 296 ? -38.765 -2.690 41.267 1.00 95.06 296 ASP A N 1
ATOM 2246 C CA . ASP A 1 296 ? -40.103 -2.183 40.941 1.00 95.06 296 ASP A CA 1
ATOM 2247 C C . ASP A 1 296 ? -41.197 -3.026 41.605 1.00 95.06 296 ASP A C 1
ATOM 2249 O O . ASP A 1 296 ? -42.129 -2.497 42.211 1.00 95.06 296 ASP A O 1
ATOM 2253 N N . ARG A 1 297 ? -41.072 -4.362 41.567 1.00 95.12 297 ARG A N 1
ATOM 2254 C CA . ARG A 1 297 ? -42.018 -5.257 42.249 1.00 95.12 297 ARG A CA 1
ATOM 2255 C C . ARG A 1 297 ? -42.017 -5.034 43.762 1.00 95.12 297 ARG A C 1
ATOM 2257 O O . ARG A 1 297 ? -43.085 -4.966 44.370 1.00 95.12 297 ARG A O 1
ATOM 2264 N N . ALA A 1 298 ? -40.838 -4.916 44.375 1.00 94.31 298 ALA A N 1
ATOM 2265 C CA . ALA A 1 298 ? -40.723 -4.660 45.807 1.00 94.31 298 ALA A CA 1
ATOM 2266 C C . ALA A 1 298 ? -41.301 -3.286 46.189 1.00 94.31 298 ALA A C 1
ATOM 2268 O O . ALA A 1 298 ? -41.943 -3.162 47.233 1.00 94.31 298 ALA A O 1
ATOM 2269 N N . GLU A 1 299 ? -41.111 -2.266 45.351 1.00 95.19 299 GLU A N 1
ATOM 2270 C CA . GLU A 1 299 ? -41.695 -0.936 45.525 1.00 95.19 299 GLU A CA 1
ATOM 2271 C C . GLU A 1 299 ? -43.223 -0.971 45.409 1.00 95.19 299 GLU A C 1
ATOM 2273 O O . GLU A 1 299 ? -43.907 -0.470 46.299 1.00 95.19 299 GLU A O 1
ATOM 2278 N N . GLN A 1 300 ? -43.774 -1.651 44.399 1.00 94.25 300 GLN A N 1
ATOM 2279 C CA . GLN A 1 300 ? -45.221 -1.837 44.248 1.00 94.25 300 GLN A CA 1
ATOM 2280 C C . GLN A 1 300 ? -45.836 -2.589 45.434 1.00 94.25 300 GLN A C 1
ATOM 2282 O O . GLN A 1 300 ? -46.893 -2.202 45.935 1.00 94.25 300 GLN A O 1
ATOM 2287 N N . GLU A 1 301 ? -45.193 -3.658 45.914 1.00 93.38 301 GLU A N 1
ATOM 2288 C CA . GLU A 1 301 ? -45.646 -4.397 47.097 1.00 93.38 301 GLU A CA 1
ATOM 2289 C C . GLU A 1 301 ? -45.612 -3.517 48.357 1.00 93.38 301 GLU A C 1
ATOM 2291 O O . GLU A 1 301 ? -46.565 -3.524 49.142 1.00 93.38 301 GLU A O 1
ATOM 2296 N N . ARG A 1 302 ? -44.560 -2.705 48.541 1.00 92.12 302 ARG A N 1
ATOM 2297 C CA . ARG A 1 302 ? -44.474 -1.721 49.635 1.00 92.12 302 ARG A CA 1
ATOM 2298 C C . ARG A 1 302 ? -45.564 -0.655 49.516 1.00 92.12 302 ARG A C 1
ATOM 2300 O O . ARG A 1 302 ? -46.256 -0.405 50.501 1.00 92.12 302 ARG A O 1
ATOM 2307 N N . ALA A 1 303 ? -45.776 -0.081 48.334 1.00 93.94 303 ALA A N 1
ATOM 2308 C CA . ALA A 1 303 ? -46.809 0.921 48.079 1.00 93.94 303 ALA A CA 1
ATOM 2309 C C . ALA A 1 303 ? -48.216 0.375 48.372 1.00 93.94 303 ALA A C 1
ATOM 2311 O O . ALA A 1 303 ? -48.981 1.019 49.089 1.00 93.94 303 ALA A O 1
ATOM 2312 N N . LYS A 1 304 ? -48.528 -0.851 47.923 1.00 93.56 304 LYS A N 1
ATOM 2313 C CA . LYS A 1 304 ? -49.787 -1.548 48.249 1.00 93.56 304 LYS A CA 1
ATOM 2314 C C . LYS A 1 304 ? -49.958 -1.745 49.757 1.00 93.56 304 LYS A C 1
ATOM 2316 O O . LYS A 1 304 ? -51.033 -1.472 50.282 1.00 93.56 304 LYS A O 1
ATOM 2321 N N . ARG A 1 305 ? -48.902 -2.159 50.474 1.00 88.75 305 ARG A N 1
ATOM 2322 C CA . ARG A 1 305 ? -48.927 -2.288 51.946 1.00 88.75 305 ARG A CA 1
ATOM 2323 C C . ARG A 1 305 ? -49.191 -0.947 52.635 1.00 88.75 305 ARG A C 1
ATOM 2325 O O . ARG A 1 305 ? -49.990 -0.896 53.565 1.00 88.75 305 ARG A O 1
ATOM 2332 N N . HIS A 1 306 ? -48.542 0.132 52.196 1.00 88.56 306 HIS A N 1
ATOM 2333 C CA . HIS A 1 306 ? -48.770 1.472 52.745 1.00 88.56 306 HIS A CA 1
ATOM 2334 C C . HIS A 1 306 ? -50.184 1.993 52.444 1.00 88.56 306 HIS A C 1
ATOM 2336 O O . HIS A 1 306 ? -50.816 2.561 53.333 1.00 88.56 306 HIS A O 1
ATOM 2342 N N . ALA A 1 307 ? -50.711 1.756 51.240 1.00 90.31 307 ALA A N 1
ATOM 2343 C CA . ALA A 1 307 ? -52.079 2.116 50.869 1.00 90.31 307 ALA A CA 1
ATOM 2344 C C . ALA A 1 307 ? -53.127 1.343 51.689 1.00 90.31 307 ALA A C 1
ATOM 2346 O O . ALA A 1 307 ? -54.048 1.955 52.221 1.00 90.31 307 ALA A O 1
ATOM 2347 N N . ALA A 1 308 ? -52.945 0.030 51.871 1.00 88.81 308 ALA A N 1
ATOM 2348 C CA . ALA A 1 308 ? -53.826 -0.795 52.700 1.00 88.81 308 ALA A CA 1
ATOM 2349 C C . ALA A 1 308 ? -53.844 -0.329 54.166 1.00 88.81 308 ALA A C 1
ATOM 2351 O O . ALA A 1 308 ? -54.912 -0.208 54.760 1.00 88.81 308 ALA A O 1
ATOM 2352 N N . LYS A 1 309 ? -52.673 0.012 54.732 1.00 87.62 309 LYS A N 1
ATOM 2353 C CA . LYS A 1 309 ? -52.582 0.602 56.079 1.00 87.62 309 LYS A CA 1
ATOM 2354 C C . LYS A 1 309 ? -53.319 1.941 56.182 1.00 87.62 309 LYS A C 1
ATOM 2356 O O . LYS A 1 309 ? -54.003 2.163 57.172 1.00 87.62 309 LYS A O 1
ATOM 2361 N N . ARG A 1 310 ? -53.196 2.824 55.178 1.00 84.12 310 ARG A N 1
ATOM 2362 C CA . ARG A 1 310 ? -53.927 4.106 55.142 1.00 84.12 310 ARG A CA 1
ATOM 2363 C C . ARG A 1 310 ? -55.440 3.899 55.048 1.00 84.12 310 ARG A C 1
ATOM 2365 O O . ARG A 1 310 ? -56.165 4.577 55.758 1.00 84.12 310 ARG A O 1
ATOM 2372 N N . ALA A 1 311 ? -55.911 2.965 54.223 1.00 84.38 311 ALA A N 1
ATOM 2373 C CA . ALA A 1 311 ? -57.339 2.666 54.093 1.00 84.38 311 ALA A CA 1
ATOM 2374 C C . ALA A 1 311 ? -57.949 2.125 55.401 1.00 84.38 311 ALA A C 1
ATOM 2376 O O . ALA A 1 311 ? -59.035 2.547 55.778 1.00 84.38 311 ALA A O 1
ATOM 2377 N N . ALA A 1 312 ? -57.225 1.262 56.122 1.00 81.50 312 ALA A N 1
ATOM 2378 C CA . ALA A 1 312 ? -57.664 0.717 57.410 1.00 81.50 312 ALA A CA 1
ATOM 2379 C C . ALA A 1 312 ? -57.721 1.754 58.550 1.00 81.50 312 ALA A C 1
ATOM 2381 O O . ALA A 1 312 ? -58.389 1.519 59.545 1.00 81.50 312 ALA A O 1
ATOM 2382 N N . LEU A 1 313 ? -57.015 2.883 58.422 1.00 76.12 313 LEU A N 1
ATOM 2383 C CA . LEU A 1 313 ? -57.038 3.997 59.383 1.00 76.12 313 LEU A CA 1
ATOM 2384 C C . LEU A 1 313 ? -58.220 4.961 59.170 1.00 76.12 313 LEU A C 1
ATOM 2386 O O . LEU A 1 313 ? -58.463 5.808 60.023 1.00 76.12 313 LEU A O 1
ATOM 2390 N N . HIS A 1 314 ? -58.906 4.875 58.026 1.00 70.94 314 HIS A N 1
ATOM 2391 C CA . HIS A 1 314 ? -60.033 5.740 57.655 1.00 70.94 314 HIS A CA 1
ATOM 2392 C C . HIS A 1 314 ? -61.406 5.035 57.740 1.00 70.94 314 HIS A C 1
ATOM 2394 O O . HIS A 1 314 ? -62.405 5.632 57.340 1.00 70.94 314 HIS A O 1
ATOM 2400 N N . GLN A 1 315 ? -61.454 3.793 58.234 1.00 54.75 315 GLN A N 1
ATOM 2401 C CA . GLN A 1 315 ? -62.670 3.063 58.628 1.00 54.75 315 GLN A CA 1
ATOM 2402 C C . GLN A 1 315 ? -62.798 3.064 60.149 1.00 54.75 315 GLN A C 1
ATOM 2404 O O . GLN A 1 315 ? -63.954 3.113 60.620 1.00 54.75 315 GLN A O 1
#

Sequence (315 aa):
MLSTIIVITLLAILFGTILTVAATRLPVAGGPRVDRIDALLPQTQCGQCGHAGCRPYAEAMASDQADINLCPPGGDATIADLANLLGMEIKPLDASLEQAGVRTVAVIDEQACIGCTLCIKACPVDAILGASKQMHTVIGEECTGCDLCIPPCPVDCIDRVPASQDARKVSLPPSNNTVLTIKTRNYITAHIETEDQRTHATQTCIRCGRCAKVCPSRLLPQQLYWHIRTGRFDKAQAHTLFDCIECGHCDEVCPSHIPLVDYYRHAKGEILKQEQDRQRAEQARQRTMFRNFRLDRAEQERAKRHAAKRAALHQ

pLDDT: mean 83.8, std 17.45, range [30.92, 96.94]

Radius of gyration: 34.12 Å; Cα contacts (8 Å, |Δi|>4): 321; chains: 1; bounding box: 92×63×115 Å

Nearest PDB structures (foldseek):
  7q4v-assembly1_B  TM=4.515E-01  e=5.921E-05  Acetobacterium woodii DSM 1030
  7q4w-assembly1_B  TM=4.458E-01  e=1.695E-04  Acetobacterium woodii DSM 1030
  8a5e-assembly1_B  TM=4.415E-01  e=2.115E-04  Acetobacterium woodii DSM 1030
  8zqd-assembly1_B  TM=3.899E-01  e=8.254E-05  Clostridium beijerinckii
  8oh5-assembly1_B  TM=4.394E-01  e=9.969E-04  Sporomusa ovata DSM 2662

Solvent-accessible surface area (backbone atoms only — not comparable to full-atom values): 18565 Å² total; per-residue (Å²): 110,70,67,60,51,52,52,54,54,50,50,52,52,52,53,50,51,52,51,53,49,45,68,75,68,51,78,67,93,60,56,84,63,20,55,57,44,31,70,60,44,77,72,73,54,74,36,84,57,77,32,88,22,42,59,60,42,17,47,30,44,69,65,74,73,43,74,72,31,47,47,45,93,41,41,72,66,33,25,49,55,47,18,67,74,70,75,46,81,81,61,73,64,41,73,91,42,53,77,62,54,56,58,37,18,57,44,49,42,69,90,58,45,73,16,83,56,46,35,48,77,42,38,94,70,64,25,53,48,66,47,79,73,31,60,50,45,53,43,56,90,57,35,81,47,78,62,57,36,40,84,56,36,92,68,68,34,55,46,82,42,53,44,85,73,68,59,73,70,82,65,64,70,77,74,85,68,75,73,76,77,78,61,100,61,100,70,85,80,78,78,73,82,70,88,74,80,79,85,65,75,64,45,74,84,83,77,83,56,54,32,37,77,59,34,90,74,64,49,58,53,72,60,40,50,54,27,45,76,70,69,36,51,73,60,20,51,76,64,50,51,80,65,59,82,72,80,52,55,42,27,78,58,30,92,34,47,42,64,54,49,59,54,50,52,52,48,54,50,52,54,52,49,53,52,51,52,50,52,53,51,50,54,51,49,52,53,50,52,53,52,49,54,53,49,54,50,52,50,52,53,50,50,51,52,53,50,54,55,54,56,67,73,76,111